Protein AF-0000000082407012 (afdb_homodimer)

Secondary structure (DSSP, 8-state):
-----TTTT-HHHHHHHHHHHHHHHHHHHHGGGT--HHHHHHHHHHHHSTT-EEHHHHHHHHT--HHHHHHHHHHHHHTTSEEEEE-SS-TT-EEEEE-HHHHHHHHHHHHHHHHHHHHHHTTS-HHHHHHHHHHHHHHHS-----/-----TTTT-HHHHHHHHHHHHHHHHHHHHGGGT--HHHHHHHHHHHHSTT-EEHHHHHHHHT--HHHHHHHHHHHHHTTSEEEEE-SS-TT-EEEEE-HHHHHHHHHHHHHHHHHHHHHHTTS-HHHHHHHHHHHHHHHS-----

Foldseek 3Di:
DPPVPVQVPDPVNVCVVVVVVLQVQLQVLCVVLPDHPLLLLQLVQQAPDQQAAFLVVSCLQVVHDSVVSVVSLVVCVVVVQWDWDADPVHRVTIGIHGDPVNVVSSVVSVVSSVVSCCVPPVVPDPVVVVVVVVVVCCVSPPDDPD/DPPVPVQVPDPVNVCVVVVVVLQVQLQVLCVVLPDHPLLLLQLVQQAPDQQAAFLVVSCLQVVHDSVVSVVSLVVCVVVVQWDWDADPVHRVTIGIHGDPVNVVSSVVSVVSSVVSCCVPPVVPDPVVVVVVVVVVCCVSPPDDPD

Organism: Rhodococcus erythropolis (NCBI:txid1833)

Nearest PDB structures (foldseek):
  5cyv-assembly1_B  TM=9.695E-01  e=5.172E-20  Rhodococcus jostii RHA1
  3fm5-assembly3_C  TM=9.758E-01  e=1.421E-18  Rhodococcus jostii RHA1
  7kfq-assembly1_A  TM=8.612E-01  e=1.384E-07  Variovorax paradoxus
  3zmd-assembly2_D  TM=8.670E-01  e=3.218E-07  Streptomyces coelicolor
  5e1z-assembly1_B  TM=7.755E-01  e=2.349E-06  Dehalococcoides mccartyi BTF08

InterPro domains:
  IPR000835 MarR-type HTH domain [PF12802] (44-92)
  IPR000835 MarR-type HTH domain [PR00598] (53-69)
  IPR000835 MarR-type HTH domain [PR00598] (70-85)
  IPR000835 MarR-type HTH domain [PR00598] (89-105)
  IPR000835 MarR-type HTH domain [PS50995] (8-141)
  IPR000835 MarR-type HTH domain [SM00347] (28-129)
  IPR023187 Transcriptional regulator MarR-type, conserved site [PS01117] (68-102)
  IPR036388 Winged helix-like DNA-binding domain superfamily [G3DSA:1.10.10.10] (1-143)
  IPR036390 Winged helix DNA-binding domain superfamily [SSF46785] (7-139)
  IPR039422 Transcription regulators MarR/SlyA-like [PTHR33164] (16-137)

pLDDT: mean 91.72, std 12.99, range [25.03, 98.56]

Solvent-accessible surface area (backbone atoms only — not comparable to full-atom values): 15914 Å² total; per-residue (Å²): 129,76,76,75,51,71,63,79,68,28,59,69,52,38,37,30,50,40,13,48,52,49,49,53,52,38,32,61,54,24,49,88,77,74,40,42,61,68,49,46,52,51,50,51,49,14,58,68,34,91,82,26,33,41,58,65,59,54,15,62,74,70,71,47,55,58,76,62,46,51,57,45,50,50,54,37,34,75,71,51,26,35,45,79,41,69,30,90,91,39,76,90,37,53,18,34,20,48,33,75,60,24,50,54,49,46,55,56,47,47,55,41,44,50,53,52,48,46,77,63,46,65,86,50,54,69,71,57,50,52,52,42,47,54,54,38,38,48,56,66,58,56,78,77,80,124,131,76,77,77,49,70,62,78,69,29,59,66,51,39,36,31,50,40,12,48,52,48,50,52,52,38,32,62,54,25,49,88,77,73,39,42,60,68,49,45,51,51,50,52,50,14,58,69,34,90,81,26,34,39,58,65,57,53,16,62,74,70,71,47,56,59,76,61,46,52,57,44,49,51,53,36,34,75,71,52,26,34,44,79,41,68,29,89,90,40,76,88,39,52,18,33,21,47,32,74,60,24,52,54,49,46,55,56,47,46,54,41,43,50,55,52,48,44,77,63,45,65,85,49,54,67,70,56,49,51,52,42,46,54,53,36,40,48,57,66,57,55,78,77,81,126

Structure (mmCIF, N/CA/C/O backbone):
data_AF-0000000082407012-model_v1
#
loop_
_entity.id
_entity.type
_entity.pdbx_description
1 polymer 'MarR family transcriptional repressor CouR'
#
loop_
_atom_site.group_PDB
_atom_site.id
_atom_site.type_symbol
_atom_site.label_atom_id
_atom_site.label_alt_id
_atom_site.label_comp_id
_atom_site.label_asym_id
_atom_site.label_entity_id
_atom_site.label_seq_id
_atom_site.pdbx_PDB_ins_code
_atom_site.Cartn_x
_atom_site.Cartn_y
_atom_site.Cartn_z
_atom_site.occupancy
_atom_site.B_iso_or_equiv
_atom_site.auth_seq_id
_atom_site.auth_comp_id
_atom_site.auth_asym_id
_atom_site.auth_atom_id
_atom_site.pdbx_PDB_model_num
ATOM 1 N N . MET A 1 1 ? 8.773 14.922 25.094 1 25.11 1 MET A N 1
ATOM 2 C CA . MET A 1 1 ? 7.484 14.57 24.516 1 25.11 1 MET A CA 1
ATOM 3 C C . MET A 1 1 ? 7.559 14.578 22.984 1 25.11 1 MET A C 1
ATOM 5 O O . MET A 1 1 ? 7.691 15.641 22.375 1 25.11 1 MET A O 1
ATOM 9 N N . GLY A 1 2 ? 8.289 13.82 22.234 1 34.91 2 GLY A N 1
ATOM 10 C CA . GLY A 1 2 ? 8.625 13.82 20.812 1 34.91 2 GLY A CA 1
ATOM 11 C C . GLY A 1 2 ? 7.438 14.125 19.922 1 34.91 2 GLY A C 1
ATOM 12 O O . GLY A 1 2 ? 6.309 13.719 20.203 1 34.91 2 GLY A O 1
ATOM 13 N N . GLN A 1 3 ? 7.324 15.289 19.438 1 35.66 3 GLN A N 1
ATOM 14 C CA . GLN A 1 3 ? 6.168 15.883 18.781 1 35.66 3 GLN A CA 1
ATOM 15 C C . GLN A 1 3 ? 5.5 14.883 17.844 1 35.66 3 GLN A C 1
ATOM 17 O O . GLN A 1 3 ? 6.105 14.43 16.875 1 35.66 3 GLN A O 1
ATOM 22 N N . SER A 1 4 ? 4.855 13.852 18.422 1 45.03 4 SER A N 1
ATOM 23 C CA . SER A 1 4 ? 4.004 12.828 17.828 1 45.03 4 SER A CA 1
ATOM 24 C C . SER A 1 4 ? 3.441 13.281 16.484 1 45.03 4 SER A C 1
ATOM 26 O O . SER A 1 4 ? 2.785 14.32 16.406 1 45.03 4 SER A O 1
ATOM 28 N N . GLN A 1 5 ? 4.48 13.289 15.453 1 59.59 5 GLN A N 1
ATOM 29 C CA . GLN A 1 5 ? 4.016 13.711 14.141 1 59.59 5 GLN A CA 1
ATOM 30 C C . GLN A 1 5 ? 2.834 12.867 13.672 1 59.59 5 GLN A C 1
ATOM 32 O O . GLN A 1 5 ? 2.93 11.641 13.602 1 59.59 5 GLN A O 1
ATOM 37 N N . ALA A 1 6 ? 1.687 13.43 13.727 1 79.31 6 ALA A N 1
ATOM 38 C CA . ALA A 1 6 ? 0.35 12.875 13.547 1 79.31 6 ALA A CA 1
ATOM 39 C C . ALA A 1 6 ? 0.323 11.883 12.383 1 79.31 6 ALA A C 1
ATOM 41 O O . ALA A 1 6 ? -0.052 10.727 12.555 1 79.31 6 ALA A O 1
ATOM 42 N N . LEU A 1 7 ? 1.22 12.266 11.383 1 88.38 7 LEU A N 1
ATOM 43 C CA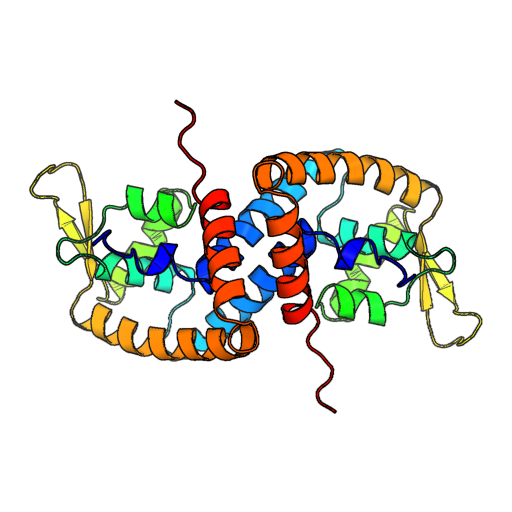 . LEU A 1 7 ? 1.04 11.414 10.211 1 88.38 7 LEU A CA 1
ATOM 44 C C . LEU A 1 7 ? 2.006 10.234 10.242 1 88.38 7 LEU A C 1
ATOM 46 O O . LEU A 1 7 ? 1.627 9.109 9.914 1 88.38 7 LEU A O 1
ATOM 50 N N . SER A 1 8 ? 3.215 10.406 10.844 1 89.06 8 SER A N 1
ATOM 51 C CA . SER A 1 8 ? 4.254 9.383 10.828 1 89.06 8 SER A CA 1
ATOM 52 C C . SER A 1 8 ? 3.928 8.25 11.797 1 89.06 8 SER A C 1
ATOM 54 O O . SER A 1 8 ? 4.559 7.195 11.758 1 89.06 8 SER A O 1
ATOM 56 N N . ASP A 1 9 ? 2.945 8.492 12.609 1 90.56 9 ASP A N 1
ATOM 57 C CA . ASP A 1 9 ? 2.533 7.457 13.555 1 90.56 9 ASP A CA 1
ATOM 58 C C . ASP A 1 9 ? 1.226 6.801 13.125 1 90.56 9 ASP A C 1
ATOM 60 O O . ASP A 1 9 ? 0.749 5.867 13.766 1 90.56 9 ASP A O 1
ATOM 64 N N . ASP A 1 10 ? 0.694 7.305 12.102 1 94.31 10 ASP A N 1
ATOM 65 C CA . ASP A 1 10 ? -0.599 6.82 11.625 1 94.31 10 ASP A CA 1
ATOM 66 C C . ASP A 1 10 ? -0.458 5.469 10.93 1 94.31 10 ASP A C 1
ATOM 68 O O . ASP A 1 10 ? 0.263 5.348 9.938 1 94.31 10 ASP A O 1
ATOM 72 N N . MET A 1 11 ? -1.171 4.48 11.438 1 94.62 11 MET A N 1
ATOM 73 C CA . MET A 1 11 ? -1.063 3.115 10.938 1 94.62 11 MET A CA 1
ATOM 74 C C . MET A 1 11 ? -1.473 3.039 9.469 1 94.62 11 MET A C 1
ATOM 76 O O . MET A 1 11 ? -0.805 2.385 8.672 1 94.62 11 MET A O 1
ATOM 80 N N . GLY A 1 12 ? -2.574 3.678 9.172 1 96.44 12 GLY A N 1
ATOM 81 C CA . GLY A 1 12 ? -3.031 3.684 7.793 1 96.44 12 GLY A CA 1
ATOM 82 C C . GLY A 1 12 ? -2.033 4.309 6.836 1 96.44 12 GLY A C 1
ATOM 83 O O . GLY A 1 12 ? -1.78 3.773 5.754 1 96.44 12 GLY A O 1
ATOM 84 N N . PHE A 1 13 ? -1.472 5.383 7.238 1 96.06 13 PHE A N 1
ATOM 85 C CA . PHE A 1 13 ? -0.449 6.055 6.441 1 96.06 13 PHE A CA 1
ATOM 86 C C . PHE A 1 13 ? 0.775 5.164 6.27 1 96.06 13 PHE A C 1
ATOM 88 O O . PHE A 1 13 ? 1.267 4.98 5.156 1 96.06 13 PHE A O 1
ATOM 95 N N . LEU A 1 14 ? 1.272 4.59 7.348 1 96.81 14 LEU A N 1
ATOM 96 C CA . LEU A 1 14 ? 2.48 3.771 7.316 1 96.81 14 LEU A CA 1
ATOM 97 C C . LEU A 1 14 ? 2.287 2.551 6.422 1 96.81 14 LEU A C 1
ATOM 99 O O . LEU A 1 14 ? 3.176 2.199 5.645 1 96.81 14 LEU A O 1
ATOM 103 N N . LEU A 1 15 ? 1.151 1.935 6.523 1 97 15 LEU A N 1
ATOM 104 C CA . LEU A 1 15 ? 0.86 0.773 5.691 1 97 15 LEU A CA 1
ATOM 105 C C . LEU A 1 15 ? 0.828 1.156 4.215 1 97 15 LEU A C 1
ATOM 107 O O . LEU A 1 15 ? 1.432 0.479 3.379 1 97 15 LEU A O 1
ATOM 111 N N . SER A 1 16 ? 0.131 2.258 3.912 1 96.44 16 SER A N 1
ATOM 112 C CA . SER A 1 16 ? 0.03 2.686 2.52 1 96.44 16 SER A CA 1
ATOM 113 C C . SER A 1 16 ? 1.385 3.127 1.977 1 96.44 16 SER A C 1
ATOM 115 O O . SER A 1 16 ? 1.734 2.814 0.837 1 96.44 16 SER A O 1
ATOM 117 N N . ARG A 1 17 ? 2.104 3.809 2.76 1 95.88 17 ARG A N 1
ATOM 118 C CA . ARG A 1 17 ? 3.424 4.297 2.377 1 95.88 17 ARG A CA 1
ATOM 119 C C . ARG A 1 17 ? 4.383 3.143 2.111 1 95.88 17 ARG A C 1
ATOM 121 O O . ARG A 1 17 ? 5.004 3.074 1.048 1 95.88 17 ARG A O 1
ATOM 128 N N . VAL A 1 18 ? 4.488 2.246 3.047 1 97.06 18 VAL A N 1
ATOM 129 C CA . VAL A 1 18 ? 5.406 1.118 2.928 1 97.06 18 VAL A CA 1
ATOM 130 C C . VAL A 1 18 ? 4.93 0.178 1.823 1 97.06 18 VAL A C 1
ATOM 132 O O . VAL A 1 18 ? 5.734 -0.312 1.027 1 97.06 18 VAL A O 1
ATOM 135 N N . GLY A 1 19 ? 3.619 -0.086 1.809 1 97.06 19 GLY A N 1
ATOM 136 C CA . GLY A 1 19 ? 3.08 -0.894 0.727 1 97.06 19 GLY A CA 1
ATOM 137 C C . GLY A 1 19 ? 3.389 -0.332 -0.648 1 97.06 19 GLY A C 1
ATOM 138 O O . GLY A 1 19 ? 3.738 -1.078 -1.565 1 97.06 19 GLY A O 1
ATOM 139 N N . GLY A 1 20 ? 3.275 0.991 -0.774 1 96.19 20 GLY A N 1
ATOM 140 C CA . GLY A 1 20 ? 3.594 1.648 -2.031 1 96.19 20 GLY A CA 1
ATOM 141 C C . GLY A 1 20 ? 5.066 1.572 -2.389 1 96.19 20 GLY A C 1
ATOM 142 O O . GLY A 1 20 ? 5.418 1.383 -3.555 1 96.19 20 GLY A O 1
ATOM 143 N N . MET A 1 21 ? 5.918 1.779 -1.424 1 95.88 21 MET A N 1
ATOM 144 C CA . MET A 1 21 ? 7.363 1.69 -1.623 1 95.88 21 MET A CA 1
ATOM 145 C C . MET A 1 21 ? 7.758 0.307 -2.129 1 95.88 21 MET A C 1
ATOM 147 O O . MET A 1 21 ? 8.5 0.187 -3.102 1 95.88 21 MET A O 1
ATOM 151 N N . VAL A 1 22 ? 7.238 -0.7 -1.513 1 97 22 VAL A N 1
ATOM 152 C CA . VAL A 1 22 ? 7.559 -2.078 -1.868 1 97 22 VAL A CA 1
ATOM 153 C C . VAL A 1 22 ? 7.012 -2.395 -3.258 1 97 22 VAL A C 1
ATOM 155 O O . VAL A 1 22 ? 7.723 -2.947 -4.102 1 97 22 VAL A O 1
ATOM 158 N N . LEU A 1 23 ? 5.77 -2.023 -3.49 1 96.94 23 LEU A N 1
ATOM 159 C CA . LEU A 1 23 ? 5.137 -2.254 -4.785 1 96.94 23 LEU A CA 1
ATOM 160 C C . LEU A 1 23 ? 5.934 -1.593 -5.902 1 96.94 23 LEU A C 1
ATOM 162 O O . LEU A 1 23 ? 6.215 -2.221 -6.926 1 96.94 23 LEU A O 1
ATOM 166 N N . GLY A 1 24 ? 6.336 -0.341 -5.688 1 97.06 24 GLY A N 1
ATOM 167 C CA . GLY A 1 24 ? 7.129 0.368 -6.68 1 97.06 24 GLY A CA 1
ATOM 168 C C . GLY A 1 24 ? 8.461 -0.294 -6.961 1 97.06 24 GLY A C 1
ATOM 169 O O . GLY A 1 24 ? 8.867 -0.434 -8.117 1 97.06 24 GLY A O 1
ATOM 170 N N . ALA A 1 25 ? 9.156 -0.694 -5.945 1 97.5 25 ALA A N 1
ATOM 171 C CA . ALA A 1 25 ? 10.461 -1.332 -6.078 1 97.5 25 ALA A CA 1
ATOM 172 C C . ALA A 1 25 ? 10.352 -2.68 -6.785 1 97.5 25 ALA A C 1
ATOM 174 O O . ALA A 1 25 ? 11.188 -3.023 -7.621 1 97.5 25 ALA A O 1
ATOM 175 N N . VAL A 1 26 ? 9.344 -3.459 -6.465 1 98.19 26 VAL A N 1
ATOM 176 C CA . VAL A 1 26 ? 9.141 -4.758 -7.094 1 98.19 26 VAL A CA 1
ATOM 177 C C . VAL A 1 26 ? 8.805 -4.57 -8.57 1 98.19 26 VAL A C 1
ATOM 179 O O . VAL A 1 26 ? 9.328 -5.293 -9.43 1 98.19 26 VAL A O 1
ATOM 182 N N . ASN A 1 27 ? 7.941 -3.645 -8.883 1 98.38 27 ASN A N 1
ATOM 183 C CA . ASN A 1 27 ? 7.633 -3.361 -10.281 1 98.38 27 ASN A CA 1
ATOM 184 C C . ASN A 1 27 ? 8.891 -3.023 -11.07 1 98.38 27 ASN A C 1
ATOM 186 O O . ASN A 1 27 ? 9.086 -3.521 -12.18 1 98.38 27 ASN A O 1
ATOM 190 N N . LYS A 1 28 ? 9.695 -2.199 -10.484 1 98.38 28 LYS A N 1
ATOM 191 C CA . LYS A 1 28 ? 10.953 -1.843 -11.148 1 98.38 28 LYS A CA 1
ATOM 192 C C . LYS A 1 28 ? 11.828 -3.07 -11.352 1 98.38 28 LYS A C 1
ATOM 194 O O . LYS A 1 28 ? 12.438 -3.236 -12.414 1 98.38 28 LYS A O 1
ATOM 199 N N . ALA A 1 29 ? 11.891 -3.93 -10.375 1 98.38 29 ALA A N 1
ATOM 200 C CA . ALA A 1 29 ? 12.734 -5.121 -10.422 1 98.38 29 ALA A CA 1
ATOM 201 C C . ALA A 1 29 ? 12.227 -6.117 -11.461 1 98.38 29 ALA A C 1
ATOM 203 O O . ALA A 1 29 ? 12.984 -6.945 -11.961 1 98.38 29 ALA A O 1
ATOM 204 N N . LEU A 1 30 ? 10.969 -6.043 -11.852 1 98.56 30 LEU A N 1
ATOM 205 C CA . LEU A 1 30 ? 10.344 -7.043 -12.711 1 98.56 30 LEU A CA 1
ATOM 206 C C . LEU A 1 30 ? 10.406 -6.617 -14.172 1 98.56 30 LEU A C 1
ATOM 208 O O . LEU A 1 30 ? 10.156 -7.426 -15.07 1 98.56 30 LEU A O 1
ATOM 212 N N . VAL A 1 31 ? 10.812 -5.414 -14.445 1 98 31 VAL A N 1
ATOM 213 C CA . VAL A 1 31 ? 10.844 -4.852 -15.789 1 98 31 VAL A CA 1
ATOM 214 C C . VAL A 1 31 ? 11.719 -5.715 -16.688 1 98 31 VAL A C 1
ATOM 216 O O . VAL A 1 31 ? 11.305 -6.086 -17.797 1 98 31 VAL A O 1
ATOM 219 N N . PRO A 1 32 ? 12.859 -6.156 -16.25 1 97.94 32 PRO A N 1
ATOM 220 C CA . PRO A 1 32 ? 13.75 -6.914 -17.141 1 97.94 32 PRO A CA 1
ATOM 221 C C . PRO A 1 32 ? 13.133 -8.242 -17.578 1 97.94 32 PRO A C 1
ATOM 223 O O . PRO A 1 32 ? 13.539 -8.797 -18.609 1 97.94 32 PRO A O 1
ATOM 226 N N . VAL A 1 33 ? 12.219 -8.781 -16.844 1 97.75 33 VAL A N 1
ATOM 227 C CA . VAL A 1 33 ? 11.656 -10.078 -17.203 1 97.75 33 VAL A CA 1
ATOM 228 C C . VAL A 1 33 ? 10.273 -9.883 -17.828 1 97.75 33 VAL A C 1
ATOM 230 O O . VAL A 1 33 ? 9.547 -10.844 -18.047 1 97.75 33 VAL A O 1
ATOM 233 N N . GLY A 1 34 ? 9.852 -8.625 -18 1 97.38 34 GLY A N 1
ATOM 234 C CA . G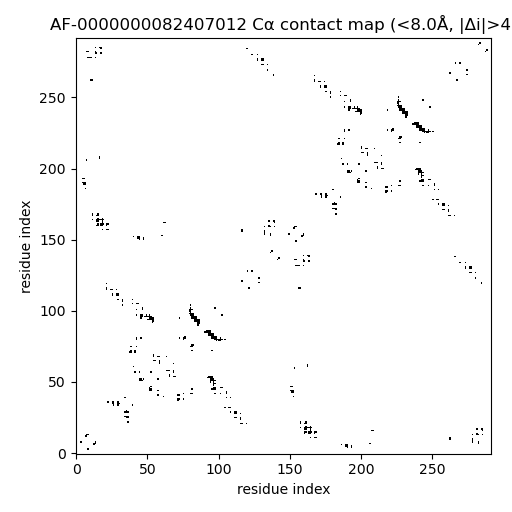LY A 1 34 ? 8.625 -8.289 -18.719 1 97.38 34 GLY A CA 1
ATOM 235 C C . GLY A 1 34 ? 7.371 -8.516 -17.891 1 97.38 34 GLY A C 1
ATOM 236 O O . GLY A 1 34 ? 6.312 -8.82 -18.453 1 97.38 34 GLY A O 1
ATOM 237 N N . LEU A 1 35 ? 7.438 -8.508 -16.625 1 98 35 LEU A N 1
ATOM 238 C CA . LEU A 1 35 ? 6.285 -8.688 -15.75 1 98 35 LEU A CA 1
ATOM 239 C C . LEU A 1 35 ? 6.051 -7.441 -14.898 1 98 35 LEU A C 1
ATOM 241 O O . LEU A 1 35 ? 6.965 -6.641 -14.703 1 98 35 LEU A O 1
ATOM 245 N N . ARG A 1 36 ? 4.852 -7.336 -14.445 1 97 36 ARG A N 1
ATOM 246 C CA . ARG A 1 36 ? 4.469 -6.441 -13.359 1 97 36 ARG A CA 1
ATOM 247 C C . ARG A 1 36 ? 3.982 -7.223 -12.148 1 97 36 ARG A C 1
ATOM 249 O O . ARG A 1 36 ? 3.711 -8.422 -12.242 1 97 36 ARG A O 1
ATOM 256 N N . VAL A 1 37 ? 3.801 -6.574 -11.094 1 97 37 VAL A N 1
ATOM 257 C CA . VAL A 1 37 ? 3.467 -7.242 -9.836 1 97 37 VAL A CA 1
ATOM 258 C C . VAL A 1 37 ? 2.176 -8.039 -10.008 1 97 37 VAL A C 1
ATOM 260 O O . VAL A 1 37 ? 2.061 -9.164 -9.508 1 97 37 VAL A O 1
ATOM 263 N N . ARG A 1 38 ? 1.191 -7.5 -10.727 1 96.25 38 ARG A N 1
ATOM 264 C CA . ARG A 1 38 ? -0.091 -8.188 -10.844 1 96.25 38 ARG A CA 1
ATOM 265 C C . ARG A 1 38 ? 0.043 -9.461 -11.68 1 96.25 38 ARG A C 1
ATOM 267 O O . ARG A 1 38 ? -0.478 -10.508 -11.297 1 96.25 38 ARG A O 1
ATOM 274 N N . SER A 1 39 ? 0.691 -9.297 -12.789 1 97.25 39 SER A N 1
ATOM 275 C CA . SER A 1 39 ? 0.896 -10.484 -13.617 1 97.25 39 SER A CA 1
ATOM 276 C C . SER A 1 39 ? 1.814 -11.492 -12.922 1 97.25 39 SER A C 1
ATOM 278 O O . SER A 1 39 ? 1.622 -12.703 -13.039 1 97.25 39 SER A O 1
ATOM 280 N N . TYR A 1 40 ? 2.816 -10.984 -12.234 1 97.5 40 TYR A N 1
ATOM 281 C CA . TYR A 1 40 ? 3.682 -11.836 -11.43 1 97.5 40 TYR A CA 1
ATOM 282 C C . TYR A 1 40 ? 2.869 -12.617 -10.398 1 97.5 40 TYR A C 1
ATOM 284 O O . TYR A 1 40 ? 3.061 -13.828 -10.234 1 97.5 40 TYR A O 1
ATOM 292 N N . SER A 1 41 ? 1.975 -11.93 -9.703 1 97.31 41 SER A N 1
ATOM 293 C CA . SER A 1 41 ? 1.148 -12.562 -8.68 1 97.31 41 SER A CA 1
ATOM 294 C C . SER A 1 41 ? 0.267 -13.656 -9.273 1 97.31 41 SER A C 1
ATOM 296 O O . SER A 1 41 ? 0.11 -14.719 -8.68 1 97.31 41 SER A O 1
ATOM 298 N N . VAL A 1 42 ? -0.295 -13.367 -10.438 1 96.62 42 VAL A N 1
ATOM 299 C CA . VAL A 1 42 ? -1.095 -14.383 -11.117 1 96.62 42 VAL A CA 1
ATOM 300 C C . VAL A 1 42 ? -0.229 -15.602 -11.43 1 96.62 42 VAL A C 1
ATOM 302 O O . VAL A 1 42 ? -0.647 -16.734 -11.211 1 96.62 42 VAL A O 1
ATOM 305 N N . LEU A 1 43 ? 0.923 -15.336 -11.953 1 97 43 LEU A N 1
ATOM 306 C CA . LEU A 1 43 ? 1.831 -16.422 -12.312 1 97 43 LEU A CA 1
ATOM 307 C C . LEU A 1 43 ? 2.223 -17.234 -11.086 1 97 43 LEU A C 1
ATOM 309 O O . LEU A 1 43 ? 2.318 -18.469 -11.164 1 97 43 LEU A O 1
ATOM 313 N N . VAL A 1 44 ? 2.498 -16.609 -9.984 1 96.81 44 VAL A N 1
ATOM 314 C CA . VAL A 1 44 ? 2.805 -17.297 -8.734 1 96.81 44 VAL A CA 1
ATOM 315 C C . VAL A 1 44 ? 1.67 -18.25 -8.375 1 96.81 44 VAL A C 1
ATOM 317 O O . VAL A 1 44 ? 1.91 -19.422 -8.07 1 96.81 44 VAL A O 1
ATOM 320 N N . LEU A 1 45 ? 0.462 -17.766 -8.445 1 95.81 45 LEU A N 1
ATOM 321 C CA . LEU A 1 45 ? -0.695 -18.578 -8.078 1 95.81 45 LEU A CA 1
ATOM 322 C C . LEU A 1 45 ? -0.879 -19.734 -9.055 1 95.81 45 LEU A C 1
ATOM 324 O O . LEU A 1 45 ? -1.238 -20.844 -8.648 1 95.81 45 LEU A O 1
ATOM 328 N N . ALA A 1 46 ? -0.607 -19.469 -10.289 1 95.75 46 ALA A N 1
ATOM 329 C CA . ALA A 1 46 ? -0.739 -20.5 -11.32 1 95.75 46 ALA A CA 1
ATOM 330 C C . ALA A 1 46 ? 0.275 -21.625 -11.117 1 95.75 46 ALA A C 1
ATOM 332 O O . ALA A 1 46 ? 0.071 -22.75 -11.578 1 95.75 46 ALA A O 1
ATOM 333 N N . CYS A 1 47 ? 1.355 -21.297 -10.5 1 94.5 47 CYS A N 1
ATOM 334 C CA . CYS A 1 47 ? 2.449 -22.25 -10.312 1 94.5 47 CYS A CA 1
ATOM 335 C C . CYS A 1 47 ? 2.301 -23 -9 1 94.5 47 CYS A C 1
ATOM 337 O O . CYS A 1 47 ? 3.027 -23.953 -8.742 1 94.5 47 CYS A O 1
ATOM 339 N N . GLU A 1 48 ? 1.445 -22.484 -8.164 1 89.56 48 GLU A N 1
ATOM 340 C CA . GLU A 1 48 ? 1.34 -23.031 -6.816 1 89.56 48 GLU A CA 1
ATOM 341 C C . GLU A 1 48 ? 0.896 -24.484 -6.852 1 89.56 48 GLU A C 1
ATOM 343 O O . GLU A 1 48 ? 1.384 -25.312 -6.074 1 89.56 48 GLU A O 1
ATOM 348 N N . ARG A 1 49 ? -0.13 -24.75 -7.727 1 83 49 ARG A N 1
ATOM 349 C CA . ARG A 1 49 ? -0.63 -26.125 -7.84 1 83 49 ARG A CA 1
ATOM 350 C C . ARG A 1 49 ? -0.467 -26.656 -9.266 1 83 49 ARG A C 1
ATOM 352 O O . ARG A 1 49 ? -0.645 -25.906 -10.227 1 83 49 ARG A O 1
ATOM 359 N N . ALA A 1 50 ? -0.135 -27.906 -9.305 1 81.56 50 ALA A N 1
ATOM 360 C CA . ALA A 1 50 ? 0.068 -28.531 -10.609 1 81.56 50 ALA A CA 1
ATOM 361 C C . ALA A 1 50 ? -1.206 -28.484 -11.445 1 81.56 50 ALA A C 1
ATOM 363 O O . ALA A 1 50 ? -1.146 -28.312 -12.664 1 81.56 50 ALA A O 1
ATOM 364 N N . GLU A 1 51 ? -2.34 -28.625 -10.789 1 85.19 51 GLU A N 1
ATOM 365 C CA . GLU A 1 51 ? -3.615 -28.688 -11.5 1 85.19 51 GLU A CA 1
ATOM 366 C C . GLU A 1 51 ? -4.062 -27.297 -11.93 1 85.19 51 GLU A C 1
ATOM 368 O O . GLU A 1 51 ? -4.938 -27.156 -12.789 1 85.19 51 GLU A O 1
ATOM 373 N N . GLY A 1 52 ? -3.434 -26.297 -11.359 1 90.81 52 GLY A N 1
ATOM 374 C CA . GLY A 1 52 ? -3.828 -24.922 -11.664 1 90.81 52 GLY A CA 1
ATOM 375 C C . GLY A 1 52 ? -4.734 -24.328 -10.609 1 90.81 52 GLY A C 1
ATOM 376 O O . GLY A 1 52 ? -4.984 -24.938 -9.57 1 90.81 52 GLY A O 1
ATOM 377 N N . VAL A 1 53 ? -5.098 -23.125 -10.836 1 92.69 53 VAL A N 1
ATOM 378 C CA . VAL A 1 53 ? -5.934 -22.359 -9.914 1 92.69 53 VAL A CA 1
ATOM 379 C C . VAL A 1 53 ? -7.121 -21.766 -10.664 1 92.69 53 VAL A C 1
ATOM 381 O O . VAL A 1 53 ? -6.996 -21.375 -11.828 1 92.69 53 VAL A O 1
ATOM 384 N N . ASN A 1 54 ? -8.227 -21.734 -10.023 1 91.31 54 ASN A N 1
ATOM 385 C CA . ASN A 1 54 ? -9.359 -21.141 -10.719 1 91.31 54 ASN A CA 1
ATOM 386 C C . ASN A 1 54 ? -9.352 -19.625 -10.594 1 91.31 54 ASN A C 1
ATOM 388 O O . ASN A 1 54 ? -8.758 -19.062 -9.664 1 91.31 54 ASN A O 1
ATOM 392 N N . GLN A 1 55 ? -9.984 -19 -11.523 1 90.94 55 GLN A N 1
ATOM 393 C CA . GLN A 1 55 ? -9.969 -17.547 -11.633 1 90.94 55 GLN A CA 1
ATOM 394 C C . GLN A 1 55 ? -10.562 -16.891 -10.391 1 90.94 55 GLN A C 1
ATOM 396 O O . GLN A 1 55 ? -10.102 -15.836 -9.953 1 90.94 55 GLN A O 1
ATOM 401 N N . ARG A 1 56 ? -11.531 -17.547 -9.805 1 90.31 56 ARG A N 1
ATOM 402 C CA . ARG A 1 56 ? -12.188 -17.016 -8.617 1 90.31 56 ARG A CA 1
ATOM 403 C C . ARG A 1 56 ? -11.211 -16.938 -7.449 1 90.31 56 ARG A C 1
ATOM 405 O O . ARG A 1 56 ? -11.18 -15.93 -6.73 1 90.31 56 ARG A O 1
ATOM 412 N N . ARG A 1 57 ? -10.492 -17.922 -7.293 1 90.81 57 ARG A N 1
ATOM 413 C CA . ARG A 1 57 ? -9.508 -17.953 -6.223 1 90.81 57 ARG A CA 1
ATOM 414 C C . ARG A 1 57 ? -8.414 -16.906 -6.449 1 90.81 57 ARG A C 1
ATOM 416 O O . ARG A 1 57 ? -7.965 -16.25 -5.504 1 90.81 57 ARG A O 1
ATOM 423 N N . VAL A 1 58 ? -7.996 -16.75 -7.668 1 93.81 58 VAL A N 1
ATOM 424 C CA . VAL A 1 58 ? -7 -15.742 -8.008 1 93.81 58 VAL A CA 1
ATOM 425 C C . VAL A 1 58 ? -7.527 -14.352 -7.656 1 93.81 58 VAL A C 1
ATOM 427 O O . VAL A 1 58 ? -6.852 -13.586 -6.969 1 93.81 58 VAL A O 1
ATOM 430 N N . ALA A 1 59 ? -8.742 -14.109 -8.078 1 94.31 59 ALA A N 1
ATOM 431 C CA . ALA A 1 59 ? -9.375 -12.82 -7.816 1 94.31 59 ALA A CA 1
ATOM 432 C C . ALA A 1 59 ? -9.516 -12.57 -6.32 1 94.31 59 ALA A C 1
ATOM 434 O O . ALA A 1 59 ? -9.195 -11.477 -5.836 1 94.31 59 ALA A O 1
ATOM 435 N N . ALA A 1 60 ? -9.93 -13.57 -5.562 1 92.12 60 ALA A N 1
ATOM 436 C CA . ALA A 1 60 ? -10.133 -13.469 -4.121 1 92.12 60 ALA A CA 1
ATOM 437 C C . ALA A 1 60 ? -8.812 -13.188 -3.402 1 92.12 60 ALA A C 1
ATOM 439 O O . ALA A 1 60 ? -8.75 -12.336 -2.518 1 92.12 60 ALA A O 1
ATOM 440 N N . THR A 1 61 ? -7.797 -13.883 -3.807 1 93 61 THR A N 1
ATOM 441 C CA . THR A 1 61 ? -6.496 -13.719 -3.17 1 93 61 THR A CA 1
ATOM 442 C C . THR A 1 61 ? -5.938 -12.32 -3.438 1 93 61 THR A C 1
ATOM 444 O O . THR A 1 61 ? -5.422 -11.664 -2.527 1 93 61 THR A O 1
ATOM 447 N N . MET A 1 62 ? -6.102 -11.789 -4.625 1 95.19 62 MET A N 1
ATOM 448 C CA . MET A 1 62 ? -5.492 -10.523 -5.027 1 95.19 62 MET A CA 1
ATOM 449 C C . MET A 1 62 ? -6.414 -9.352 -4.703 1 95.19 62 MET A C 1
ATOM 451 O O . MET A 1 62 ? -5.992 -8.195 -4.742 1 95.19 62 MET A O 1
ATOM 455 N N . GLY A 1 63 ? -7.656 -9.695 -4.363 1 93.81 63 GLY A N 1
ATOM 456 C CA . GLY A 1 63 ? -8.609 -8.641 -4.078 1 93.81 63 GLY A CA 1
ATOM 457 C C . GLY A 1 63 ? -9 -7.836 -5.305 1 93.81 63 GLY A C 1
ATOM 458 O O . GLY A 1 63 ? -9.156 -6.613 -5.23 1 93.81 63 GLY A O 1
ATOM 459 N N . LEU A 1 64 ? -9.062 -8.477 -6.395 1 94.31 64 LEU A N 1
ATOM 460 C CA . LEU A 1 64 ? -9.438 -7.852 -7.66 1 94.31 64 LEU A CA 1
ATOM 461 C C . LEU A 1 64 ? -10.766 -8.406 -8.164 1 94.31 64 LEU A C 1
ATOM 463 O O . LEU A 1 64 ? -11.188 -9.492 -7.758 1 94.31 64 LEU A O 1
ATOM 467 N N . ASP A 1 65 ? -11.398 -7.641 -9.023 1 92.94 65 ASP A N 1
ATOM 468 C CA . ASP A 1 65 ? -12.578 -8.148 -9.719 1 92.94 65 ASP A CA 1
ATOM 469 C C . ASP A 1 65 ? -12.195 -9.242 -10.711 1 92.94 65 ASP A C 1
ATOM 471 O O . ASP A 1 65 ? -11.195 -9.125 -11.422 1 92.94 65 ASP A O 1
ATOM 475 N N . PRO A 1 66 ? -12.984 -10.289 -10.727 1 91.5 66 PRO A N 1
ATOM 476 C CA . PRO A 1 66 ? -12.695 -11.352 -11.688 1 91.5 66 PRO A CA 1
ATOM 477 C C . PRO A 1 66 ? -12.477 -10.82 -13.102 1 91.5 66 PRO A C 1
ATOM 479 O O . PRO A 1 66 ? -11.664 -11.367 -13.852 1 91.5 66 PRO A O 1
ATOM 482 N N . SER A 1 67 ? -13.18 -9.758 -13.469 1 92.94 67 SER A N 1
ATOM 483 C CA . SER A 1 67 ? -13.023 -9.18 -14.797 1 92.94 67 SER A CA 1
ATOM 484 C C . SER A 1 67 ? -11.617 -8.641 -15.008 1 92.94 67 SER A C 1
ATOM 486 O O . SER A 1 67 ? -11.117 -8.609 -16.141 1 92.94 67 SER A O 1
ATOM 488 N N . GLN A 1 68 ? -10.914 -8.227 -13.969 1 93.44 68 GLN A N 1
ATOM 489 C CA . GLN A 1 68 ? -9.555 -7.699 -14.047 1 93.44 68 GLN A CA 1
ATOM 490 C C . GLN A 1 68 ? -8.539 -8.828 -14.195 1 93.44 68 GLN A C 1
ATOM 492 O O . GLN A 1 68 ? -7.441 -8.625 -14.719 1 93.44 68 GLN A O 1
ATOM 497 N N . ILE A 1 69 ? -8.984 -9.953 -13.727 1 95.12 69 ILE A N 1
ATOM 498 C CA . ILE A 1 69 ? -8.102 -11.109 -13.789 1 95.12 69 ILE A CA 1
ATOM 499 C C . ILE A 1 69 ? -8.023 -11.617 -15.227 1 95.12 69 ILE A C 1
ATOM 501 O O . ILE A 1 69 ? -6.965 -12.062 -15.68 1 95.12 69 ILE A O 1
ATOM 505 N N . VAL A 1 70 ? -9.109 -11.531 -15.969 1 95.38 70 VAL A N 1
ATOM 506 C CA . VAL A 1 70 ? -9.18 -12.023 -17.344 1 95.38 70 VAL A CA 1
ATOM 507 C C . VAL A 1 70 ? -8.078 -11.375 -18.172 1 95.38 70 VAL A C 1
ATOM 509 O O . VAL A 1 70 ? -7.324 -12.07 -18.875 1 95.38 70 VAL A O 1
ATOM 512 N N . GLY A 1 71 ? -7.953 -10.062 -18.047 1 96 71 GLY A N 1
ATOM 513 C CA . GLY A 1 71 ? -6.934 -9.359 -18.812 1 96 71 GLY A CA 1
ATOM 514 C C . GLY A 1 71 ? -5.523 -9.789 -18.453 1 96 71 GLY A C 1
ATOM 515 O O . GLY A 1 71 ? -4.672 -9.93 -19.344 1 96 71 GLY A O 1
ATOM 516 N N . LEU A 1 72 ? -5.281 -10 -17.266 1 97.19 72 LEU A N 1
ATOM 517 C CA . LEU A 1 72 ? -3.967 -10.43 -16.797 1 97.19 72 LEU A CA 1
ATOM 518 C C . LEU A 1 72 ? -3.635 -11.82 -17.312 1 97.19 72 LEU A C 1
ATOM 520 O O . LEU A 1 72 ? -2.516 -12.07 -17.766 1 97.19 72 LEU A O 1
ATOM 524 N N . VAL A 1 73 ? -4.633 -12.68 -17.25 1 97.25 73 VAL A N 1
ATOM 525 C CA . VAL A 1 73 ? -4.434 -14.047 -17.703 1 97.25 73 VAL A CA 1
ATOM 526 C C . VAL A 1 73 ? -4.27 -14.078 -19.219 1 97.25 73 VAL A C 1
ATOM 528 O O . VAL A 1 73 ? -3.426 -14.805 -19.75 1 97.25 73 VAL A O 1
ATOM 531 N N . ASP A 1 74 ? -5.062 -13.273 -19.938 1 97.38 74 ASP A N 1
ATOM 532 C CA . ASP A 1 74 ? -4.934 -13.172 -21.391 1 97.38 74 ASP A CA 1
ATOM 533 C C . ASP A 1 74 ? -3.512 -12.773 -21.781 1 97.38 74 ASP A C 1
ATOM 535 O O . ASP A 1 74 ? -2.918 -13.391 -22.672 1 97.38 74 ASP A O 1
ATOM 539 N N . GLU A 1 75 ? -2.963 -11.867 -21.109 1 97 75 GLU A N 1
ATOM 540 C CA . GLU A 1 75 ? -1.612 -11.383 -21.391 1 97 75 GLU A CA 1
ATOM 541 C C . GLU A 1 75 ? -0.577 -12.484 -21.156 1 97 75 GLU A C 1
ATOM 543 O O . GLU A 1 75 ? 0.314 -12.695 -21.984 1 97 75 GLU A O 1
ATOM 548 N N . LEU A 1 76 ? -0.715 -13.156 -20.062 1 98.12 76 LEU A N 1
ATOM 549 C CA . LEU A 1 76 ? 0.221 -14.227 -19.719 1 98.12 76 LEU A CA 1
ATOM 550 C C . LEU A 1 76 ? 0.086 -15.398 -20.688 1 98.12 76 LEU A C 1
ATOM 552 O O . LEU A 1 76 ? 1.081 -16.031 -21.047 1 98.12 76 LEU A O 1
ATOM 556 N N . GLU A 1 77 ? -1.126 -15.672 -21.062 1 97.94 77 GLU A N 1
ATOM 557 C CA . GLU A 1 77 ? -1.384 -16.75 -22 1 97.94 77 GLU A CA 1
ATOM 558 C C . GLU A 1 77 ? -0.803 -16.422 -23.375 1 97.94 77 GLU A C 1
ATOM 560 O O . GLU A 1 77 ? -0.213 -17.297 -24.031 1 97.94 77 GLU A O 1
ATOM 565 N N . GLU A 1 78 ? -1.001 -15.211 -23.812 1 97.88 78 GLU A N 1
ATOM 566 C CA . GLU A 1 78 ? -0.449 -14.758 -25.094 1 97.88 78 GLU A CA 1
ATOM 567 C C . GLU A 1 78 ? 1.069 -14.906 -25.125 1 97.88 78 GLU A C 1
ATOM 569 O O . GLU A 1 78 ? 1.65 -15.188 -26.172 1 97.88 78 GLU A O 1
ATOM 574 N N . ARG A 1 79 ? 1.691 -14.812 -24 1 98 79 ARG A N 1
ATOM 575 C CA . ARG A 1 79 ? 3.143 -14.93 -23.875 1 98 79 ARG A CA 1
ATOM 576 C C . ARG A 1 79 ? 3.559 -16.391 -23.672 1 98 79 ARG A C 1
ATOM 578 O O . ARG A 1 79 ? 4.75 -16.688 -23.547 1 98 79 ARG A O 1
ATOM 585 N N . GLY A 1 80 ? 2.535 -17.25 -23.578 1 98.38 80 GLY A N 1
ATOM 586 C CA . GLY A 1 80 ? 2.803 -18.672 -23.438 1 98.38 80 GLY A CA 1
ATOM 587 C C . GLY A 1 80 ? 3.223 -19.047 -22.031 1 98.38 80 GLY A C 1
ATOM 588 O O . GLY A 1 80 ? 3.887 -20.062 -21.828 1 98.38 80 GLY A O 1
ATOM 589 N N . LEU A 1 81 ? 2.863 -18.25 -21 1 98.38 81 LEU A N 1
ATOM 590 C CA . LEU A 1 81 ? 3.338 -18.469 -19.625 1 98.38 81 LEU A CA 1
ATOM 591 C C . LEU A 1 81 ? 2.312 -19.234 -18.812 1 98.38 81 LEU A C 1
ATOM 593 O O . LEU A 1 81 ? 2.66 -19.875 -17.812 1 98.38 81 LEU A O 1
ATOM 597 N N . VAL A 1 82 ? 1.035 -19.141 -19.219 1 98.12 82 VAL A N 1
ATOM 598 C CA . VAL A 1 82 ? -0.024 -19.906 -18.562 1 98.12 82 VAL A CA 1
ATOM 599 C C . VAL A 1 82 ? -0.947 -20.516 -19.625 1 98.12 82 VAL A C 1
ATOM 601 O O . VAL A 1 82 ? -0.903 -20.125 -20.797 1 98.12 82 VAL A O 1
ATOM 604 N N . VAL A 1 83 ? -1.726 -21.469 -19.188 1 97.06 83 VAL A N 1
ATOM 605 C CA . VAL A 1 83 ? -2.742 -22.094 -20.031 1 97.06 83 VAL A CA 1
ATOM 606 C C . VAL A 1 83 ? -4.023 -22.297 -19.219 1 97.06 83 VAL A C 1
ATOM 608 O O . VAL A 1 83 ? -3.975 -22.609 -18.031 1 97.06 83 VAL A O 1
ATOM 611 N N . ARG A 1 84 ? -5.125 -22.062 -19.891 1 95.31 84 ARG A N 1
ATOM 612 C CA . ARG A 1 84 ? -6.414 -22.359 -19.281 1 95.31 84 ARG A CA 1
ATOM 613 C C . ARG A 1 84 ? -6.875 -23.781 -19.641 1 95.31 84 ARG A C 1
ATOM 615 O O . ARG A 1 84 ? -6.793 -24.188 -20.812 1 95.31 84 ARG A O 1
ATOM 622 N N . THR A 1 85 ? -7.234 -24.453 -18.641 1 92.69 85 THR A N 1
ATOM 623 C CA . THR A 1 85 ? -7.762 -25.797 -18.844 1 92.69 85 THR A CA 1
ATOM 624 C C . THR A 1 85 ? -9.078 -25.984 -18.109 1 92.69 85 THR A C 1
ATOM 626 O O . THR A 1 85 ? -9.398 -25.219 -17.188 1 92.69 85 THR A O 1
ATOM 629 N N . LEU A 1 86 ? -9.836 -26.969 -18.578 1 90.25 86 LEU A N 1
ATOM 630 C CA . LEU A 1 86 ? -11.086 -27.281 -17.891 1 90.25 86 LEU A CA 1
ATOM 631 C C . LEU A 1 86 ? -10.82 -28.078 -16.625 1 90.25 86 LEU A C 1
ATOM 633 O O . LEU A 1 86 ? -9.953 -28.953 -16.609 1 90.25 86 LEU A O 1
ATOM 637 N N . ASP A 1 87 ? -11.539 -27.656 -15.578 1 85 87 ASP A N 1
ATOM 638 C CA . ASP A 1 87 ? -11.477 -28.438 -14.344 1 85 87 ASP A CA 1
ATOM 639 C C . ASP A 1 87 ? -12.094 -29.828 -14.531 1 85 87 ASP A C 1
ATOM 641 O O . ASP A 1 87 ? -13.266 -29.938 -14.898 1 85 87 ASP A O 1
ATOM 645 N N . PRO A 1 88 ? -11.32 -30.812 -14.289 1 83.75 88 PRO A N 1
ATOM 646 C CA . PRO A 1 88 ? -11.859 -32.156 -14.469 1 83.75 88 PRO A CA 1
ATOM 647 C C . PRO A 1 88 ? -13.016 -32.469 -13.516 1 83.75 88 PRO A C 1
ATOM 649 O O . PRO A 1 88 ? -13.898 -33.25 -13.844 1 83.75 88 PRO A O 1
ATOM 652 N N . SER A 1 89 ? -13 -31.812 -12.383 1 86.62 89 SER A N 1
ATOM 653 C CA . SER A 1 89 ? -14.023 -32.062 -11.367 1 86.62 89 SER A CA 1
ATOM 654 C C . SER A 1 89 ? -15.266 -31.203 -11.625 1 86.62 89 SER A C 1
ATOM 656 O O . SER A 1 89 ? -16.344 -31.484 -11.094 1 86.62 89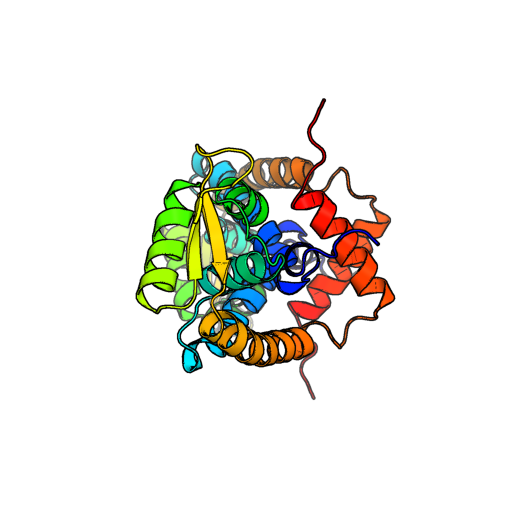 SER A O 1
ATOM 658 N N . ASP A 1 90 ? -15.125 -30.156 -12.258 1 83.19 90 ASP A N 1
ATOM 659 C CA . ASP A 1 90 ? -16.203 -29.219 -12.594 1 83.19 90 ASP A CA 1
ATOM 660 C C . ASP A 1 90 ? -15.969 -28.578 -13.953 1 83.19 90 ASP A C 1
ATOM 662 O O . ASP A 1 90 ? -15.305 -27.547 -14.055 1 83.19 90 ASP A O 1
ATOM 666 N N . ARG A 1 91 ? -16.594 -29.094 -14.984 1 81.88 91 ARG A N 1
ATOM 667 C CA . ARG A 1 91 ? -16.312 -28.672 -16.359 1 81.88 91 ARG A CA 1
ATOM 668 C C . ARG A 1 91 ? -16.719 -27.219 -16.578 1 81.88 91 ARG A C 1
ATOM 670 O O . ARG A 1 91 ? -16.391 -26.625 -17.609 1 81.88 91 ARG A O 1
ATOM 677 N N . ARG A 1 92 ? -17.422 -26.625 -15.648 1 80.5 92 ARG A N 1
ATOM 678 C CA . ARG A 1 92 ? -17.812 -25.219 -15.773 1 80.5 92 ARG A CA 1
ATOM 679 C C . ARG A 1 92 ? -16.719 -24.297 -15.227 1 80.5 92 ARG A C 1
ATOM 681 O O . ARG A 1 92 ? -16.719 -23.094 -15.508 1 80.5 92 ARG A O 1
ATOM 688 N N . ASN A 1 93 ? -15.758 -25.016 -14.617 1 85.75 93 ASN A N 1
ATOM 689 C CA . ASN A 1 93 ? -14.688 -24.25 -13.992 1 85.75 93 ASN A CA 1
ATOM 690 C C . ASN A 1 93 ? -13.406 -24.312 -14.812 1 85.75 93 ASN A C 1
ATOM 692 O O . ASN A 1 93 ? -12.992 -25.375 -15.258 1 85.75 93 ASN A O 1
ATOM 696 N N . LYS A 1 94 ? -12.898 -23.172 -15.078 1 91.5 94 LYS A N 1
ATOM 697 C CA . LYS A 1 94 ? -11.617 -23.125 -15.781 1 91.5 94 LYS A CA 1
ATOM 698 C C . LYS A 1 94 ? -10.461 -22.953 -14.797 1 91.5 94 LYS A C 1
ATOM 700 O O . LYS A 1 94 ? -10.578 -22.188 -13.828 1 91.5 94 LYS A O 1
ATOM 705 N N . LEU A 1 95 ? -9.43 -23.703 -15.117 1 95.25 95 LEU A N 1
ATOM 706 C CA . LEU A 1 95 ? -8.227 -23.625 -14.297 1 95.25 95 LEU A CA 1
ATOM 707 C C . LEU A 1 95 ? -7.09 -22.953 -15.055 1 95.25 95 LEU A C 1
ATOM 709 O O . LEU A 1 95 ? -6.926 -23.172 -16.25 1 95.25 95 LEU A O 1
ATOM 713 N N . ILE A 1 96 ? -6.371 -22.109 -14.359 1 96.56 96 ILE A N 1
ATOM 714 C CA . ILE A 1 96 ? -5.188 -21.453 -14.898 1 96.56 96 ILE A CA 1
ATOM 715 C C . ILE A 1 96 ? -3.93 -22.156 -14.398 1 96.56 96 ILE A C 1
ATOM 717 O O . ILE A 1 96 ? -3.646 -22.172 -13.195 1 96.56 96 ILE A O 1
ATOM 721 N N . GLY A 1 97 ? -3.221 -22.75 -15.328 1 96.38 97 GLY A N 1
ATOM 722 C CA . GLY A 1 97 ? -1.983 -23.438 -14.992 1 96.38 97 GLY A CA 1
ATOM 723 C C . GLY A 1 97 ? -0.766 -22.828 -15.664 1 96.38 97 GLY A C 1
ATOM 724 O O . GLY A 1 97 ? -0.854 -22.344 -16.797 1 96.38 97 GLY A O 1
ATOM 725 N N . ALA A 1 98 ? 0.37 -22.969 -14.969 1 96.94 98 ALA A N 1
ATOM 726 C CA . ALA A 1 98 ? 1.608 -22.438 -15.547 1 96.94 98 ALA A CA 1
ATOM 727 C C . ALA A 1 98 ? 2.211 -23.438 -16.531 1 96.94 98 ALA A C 1
ATOM 729 O O . ALA A 1 98 ? 2.178 -24.656 -16.312 1 96.94 98 ALA A O 1
ATOM 730 N N . THR A 1 99 ? 2.768 -22.906 -17.625 1 97.62 99 THR A N 1
ATOM 731 C CA . THR A 1 99 ? 3.582 -23.719 -18.531 1 97.62 99 THR A CA 1
ATOM 732 C C . THR A 1 99 ? 5 -23.875 -17.984 1 97.62 99 THR A C 1
ATOM 734 O O . THR A 1 99 ? 5.348 -23.266 -16.969 1 97.62 99 THR A O 1
ATOM 737 N N . ASP A 1 100 ? 5.793 -24.75 -18.719 1 97.31 100 ASP A N 1
ATOM 738 C CA . ASP A 1 100 ? 7.199 -24.859 -18.344 1 97.31 100 ASP A CA 1
ATOM 739 C C . ASP A 1 100 ? 7.914 -23.516 -18.453 1 97.31 100 ASP A C 1
ATOM 741 O O . ASP A 1 100 ? 8.75 -23.172 -17.625 1 97.31 100 ASP A O 1
ATOM 745 N N . GLU A 1 101 ? 7.57 -22.797 -19.453 1 97.94 101 GLU A N 1
ATOM 746 C CA . GLU A 1 101 ? 8.141 -21.469 -19.641 1 97.94 101 GLU A CA 1
ATOM 747 C C . GLU A 1 101 ? 7.699 -20.531 -18.531 1 97.94 101 GLU A C 1
ATOM 749 O O . GLU A 1 101 ? 8.492 -19.703 -18.047 1 97.94 101 GLU A O 1
ATOM 754 N N . GLY A 1 102 ? 6.449 -20.656 -18.156 1 97.88 102 GLY A N 1
ATOM 755 C CA . GLY A 1 102 ? 5.941 -19.859 -17.047 1 97.88 102 GLY A CA 1
ATOM 756 C C . GLY A 1 102 ? 6.66 -20.125 -15.742 1 97.88 102 GLY A C 1
ATOM 757 O O . GLY A 1 102 ? 6.992 -19.188 -15.008 1 97.88 102 GLY A O 1
ATOM 758 N N . ARG A 1 103 ? 6.941 -21.344 -15.492 1 97.44 103 ARG A N 1
ATOM 759 C CA . ARG A 1 103 ? 7.641 -21.734 -14.266 1 97.44 103 ARG A CA 1
ATOM 760 C C . ARG A 1 103 ? 9.078 -21.219 -14.281 1 97.44 103 ARG A C 1
ATOM 762 O O . ARG A 1 103 ? 9.594 -20.766 -13.25 1 97.44 103 ARG A O 1
ATOM 769 N N . ARG A 1 104 ? 9.688 -21.344 -15.422 1 97.81 104 ARG A N 1
ATOM 770 C CA . ARG A 1 104 ? 11.055 -20.844 -15.562 1 97.81 104 ARG A CA 1
ATOM 771 C C . ARG A 1 104 ? 11.109 -19.344 -15.328 1 97.81 104 ARG A C 1
ATOM 773 O O . ARG A 1 104 ? 11.969 -18.859 -14.578 1 97.81 104 ARG A O 1
ATOM 780 N N . LEU A 1 105 ? 10.172 -18.641 -15.914 1 98.19 105 LEU A N 1
ATOM 781 C CA . LEU A 1 105 ? 10.141 -17.203 -15.75 1 98.19 105 LEU A CA 1
ATOM 782 C C . LEU A 1 105 ? 9.867 -16.812 -14.297 1 98.19 105 LEU A C 1
ATOM 784 O O . LEU A 1 105 ? 10.445 -15.859 -13.781 1 98.19 105 LEU A O 1
ATOM 788 N N . LEU A 1 106 ? 8.992 -17.547 -13.695 1 97.38 106 LEU A N 1
ATOM 789 C CA . LEU A 1 106 ? 8.703 -17.281 -12.297 1 97.38 106 LEU A CA 1
ATOM 790 C C . LEU A 1 106 ? 9.961 -17.422 -11.445 1 97.38 106 LEU A C 1
ATOM 792 O O . LEU A 1 106 ? 10.188 -16.625 -10.531 1 97.38 106 LEU A O 1
ATOM 796 N N . GLY A 1 107 ? 10.695 -18.484 -11.711 1 97.44 107 GLY A N 1
ATOM 797 C CA . GLY A 1 107 ? 11.938 -18.656 -10.977 1 97.44 107 GLY A CA 1
ATOM 798 C C . GLY A 1 107 ? 12.852 -17.453 -11.062 1 97.44 107 GLY A C 1
ATOM 799 O O . GLY A 1 107 ? 13.383 -17 -10.047 1 97.44 107 GLY A O 1
ATOM 800 N N . GLU A 1 108 ? 12.992 -16.891 -12.195 1 97.88 108 GLU A N 1
ATOM 801 C CA . GLU A 1 108 ? 13.812 -15.703 -12.406 1 97.88 108 GLU A CA 1
ATOM 802 C C . GLU A 1 108 ? 13.203 -14.484 -11.703 1 97.88 108 GLU A C 1
ATOM 804 O O . GLU A 1 108 ? 13.922 -13.719 -11.055 1 97.88 108 GLU A O 1
ATOM 809 N N . ALA A 1 109 ? 11.969 -14.336 -11.883 1 98.06 109 ALA A N 1
ATOM 810 C CA . ALA A 1 109 ? 11.258 -13.203 -11.289 1 98.06 109 ALA A CA 1
ATOM 811 C C . ALA A 1 109 ? 11.336 -13.242 -9.766 1 98.06 109 ALA A C 1
ATOM 813 O O . ALA A 1 109 ? 11.516 -12.211 -9.125 1 98.06 109 ALA A O 1
ATOM 814 N N . LYS A 1 110 ? 11.219 -14.414 -9.242 1 97.06 110 LYS A N 1
ATOM 815 C CA . LYS A 1 110 ? 11.234 -14.578 -7.789 1 97.06 110 LYS A CA 1
ATOM 816 C C . LYS A 1 110 ? 12.578 -14.141 -7.203 1 97.06 110 LYS A C 1
ATOM 818 O O . LYS A 1 110 ? 12.617 -13.555 -6.117 1 97.06 110 LYS A O 1
ATOM 823 N N . ILE A 1 111 ? 13.594 -14.43 -7.855 1 97.62 111 ILE A N 1
ATOM 824 C CA . ILE A 1 111 ? 14.922 -14.008 -7.414 1 97.62 111 ILE A CA 1
ATOM 825 C C . ILE A 1 111 ? 14.969 -12.484 -7.309 1 97.62 111 ILE A C 1
ATOM 827 O O . ILE A 1 111 ? 15.477 -11.945 -6.32 1 97.62 111 ILE A O 1
ATOM 831 N N . ARG A 1 112 ? 14.438 -11.812 -8.281 1 98.06 112 ARG A N 1
ATOM 832 C CA . ARG A 1 112 ? 14.414 -10.359 -8.312 1 98.06 112 ARG A CA 1
ATOM 833 C C . ARG A 1 112 ? 13.539 -9.797 -7.195 1 98.06 112 ARG A C 1
ATOM 835 O O . ARG A 1 112 ? 13.938 -8.859 -6.496 1 98.06 112 ARG A O 1
ATOM 842 N N . VAL A 1 113 ? 12.391 -10.414 -7.004 1 97.75 113 VAL A N 1
ATOM 843 C CA . VAL A 1 113 ? 11.453 -9.945 -5.988 1 97.75 113 VAL A CA 1
ATOM 844 C C . VAL A 1 113 ? 12.031 -10.18 -4.598 1 97.75 113 VAL A C 1
ATOM 846 O O . VAL A 1 113 ? 11.953 -9.305 -3.729 1 97.75 113 VAL A O 1
ATOM 849 N N . ASP A 1 114 ? 12.641 -11.297 -4.371 1 96.81 114 ASP A N 1
ATOM 850 C CA . ASP A 1 114 ? 13.242 -11.617 -3.084 1 96.81 114 ASP A CA 1
ATOM 851 C C . ASP A 1 114 ? 14.375 -10.648 -2.748 1 96.81 114 ASP A C 1
ATOM 853 O O . ASP A 1 114 ? 14.562 -10.281 -1.585 1 96.81 114 ASP A O 1
ATOM 857 N N . ALA A 1 115 ? 15.117 -10.273 -3.723 1 97.75 115 ALA A N 1
ATOM 858 C CA . ALA A 1 115 ? 16.188 -9.305 -3.514 1 97.75 115 ALA A CA 1
ATOM 859 C C . ALA A 1 115 ? 15.641 -7.961 -3.049 1 97.75 115 ALA A C 1
ATOM 861 O O . ALA A 1 115 ? 16.203 -7.324 -2.156 1 97.75 115 ALA A O 1
ATOM 862 N N . VAL A 1 116 ? 14.578 -7.559 -3.654 1 97.5 116 VAL A N 1
ATOM 863 C CA . VAL A 1 116 ? 13.922 -6.32 -3.244 1 97.5 116 VAL A CA 1
ATOM 864 C C . VAL A 1 116 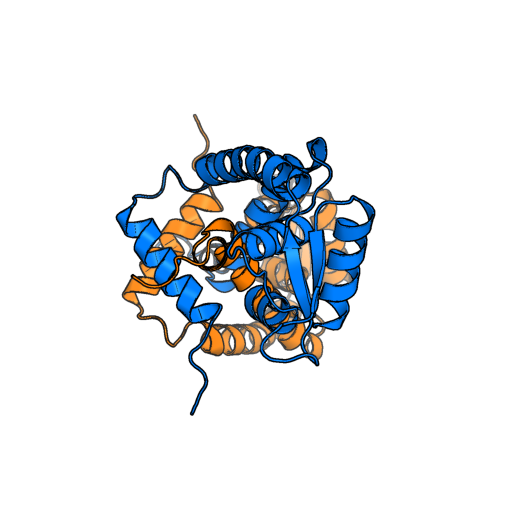? 13.422 -6.449 -1.807 1 97.5 116 VAL A C 1
ATOM 866 O O . VAL A 1 116 ? 13.656 -5.566 -0.979 1 97.5 116 VAL A O 1
ATOM 869 N N . HIS A 1 117 ? 12.75 -7.543 -1.512 1 97 117 HIS A N 1
ATOM 870 C CA . HIS A 1 117 ? 12.211 -7.762 -0.173 1 97 117 HIS A CA 1
ATOM 871 C C . HIS A 1 117 ? 13.32 -7.73 0.875 1 97 117 HIS A C 1
ATOM 873 O O . HIS A 1 117 ? 13.141 -7.164 1.956 1 97 117 HIS A O 1
ATOM 879 N N . ALA A 1 118 ? 14.414 -8.266 0.571 1 96.5 118 ALA A N 1
ATOM 880 C CA . ALA A 1 118 ? 15.539 -8.297 1.499 1 96.5 118 ALA A CA 1
ATOM 881 C C . ALA A 1 118 ? 15.984 -6.887 1.873 1 96.5 118 ALA A C 1
ATOM 883 O O . ALA A 1 118 ? 16.328 -6.621 3.029 1 96.5 118 ALA A O 1
ATOM 884 N N . THR A 1 119 ? 15.969 -5.984 0.927 1 95.38 119 THR A N 1
ATOM 885 C CA . THR A 1 119 ? 16.406 -4.609 1.168 1 95.38 119 THR A CA 1
ATOM 886 C C . THR A 1 119 ? 15.469 -3.914 2.154 1 95.38 119 THR A C 1
ATOM 888 O O . THR A 1 119 ? 15.883 -3.01 2.879 1 95.38 119 THR A O 1
ATOM 891 N N . TYR A 1 120 ? 14.242 -4.363 2.232 1 95.81 120 TYR A N 1
ATOM 892 C CA . TYR A 1 120 ? 13.273 -3.691 3.09 1 95.81 120 TYR A CA 1
ATOM 893 C C . TYR A 1 120 ? 13.102 -4.438 4.41 1 95.81 120 TYR A C 1
ATOM 895 O O . TYR A 1 120 ? 12.883 -3.82 5.453 1 95.81 120 TYR A O 1
ATOM 903 N N . PHE A 1 121 ? 13.25 -5.773 4.398 1 96.5 121 PHE A N 1
ATOM 904 C CA . PHE A 1 121 ? 12.719 -6.535 5.523 1 96.5 121 PHE A CA 1
ATOM 905 C C . PHE A 1 121 ? 13.844 -7.188 6.316 1 96.5 121 PHE A C 1
ATOM 907 O O . PHE A 1 121 ? 13.648 -7.621 7.453 1 96.5 121 PHE A O 1
ATOM 914 N N . ASP A 1 122 ? 15.016 -7.316 5.785 1 94.06 122 ASP A N 1
ATOM 915 C CA . ASP A 1 122 ? 16.094 -8.062 6.441 1 94.06 122 ASP A CA 1
ATOM 916 C C . ASP A 1 122 ? 16.5 -7.395 7.754 1 94.06 122 ASP A C 1
ATOM 918 O O . ASP A 1 122 ? 16.969 -8.062 8.672 1 94.06 122 ASP A O 1
ATOM 922 N N . ARG A 1 123 ? 16.312 -6.113 7.898 1 92.94 123 ARG A N 1
ATOM 923 C CA . ARG A 1 123 ? 16.703 -5.395 9.109 1 92.94 123 ARG A CA 1
ATOM 924 C C . ARG A 1 123 ? 15.672 -5.582 10.219 1 92.94 123 ARG A C 1
ATOM 926 O O . ARG A 1 123 ? 15.93 -5.227 11.367 1 92.94 123 ARG A O 1
ATOM 933 N N . ILE A 1 124 ? 14.555 -6.066 9.875 1 96.12 124 ILE A N 1
ATOM 934 C CA . ILE A 1 124 ? 13.508 -6.348 10.852 1 96.12 124 ILE A CA 1
ATOM 935 C C . ILE A 1 124 ? 13.711 -7.75 11.43 1 96.12 124 ILE A C 1
ATOM 937 O O . ILE A 1 124 ? 13.828 -8.727 10.68 1 96.12 124 ILE A O 1
ATOM 941 N N . PRO A 1 125 ? 13.742 -7.906 12.727 1 96.81 125 PRO A N 1
ATOM 942 C CA . PRO A 1 125 ? 13.906 -9.227 13.336 1 96.81 125 PRO A CA 1
ATOM 943 C C . PRO A 1 125 ? 12.844 -10.219 12.883 1 96.81 125 PRO A C 1
ATOM 945 O O . PRO A 1 125 ? 11.688 -9.844 12.672 1 96.81 125 PRO A O 1
ATOM 948 N N . GLU A 1 126 ? 13.227 -11.5 12.805 1 96.06 126 GLU A N 1
ATOM 949 C CA . GLU A 1 126 ? 12.352 -12.555 12.297 1 96.06 126 GLU A CA 1
ATOM 950 C C . GLU A 1 126 ? 11.07 -12.648 13.109 1 96.06 126 GLU A C 1
ATOM 952 O O . GLU A 1 126 ? 9.984 -12.82 12.547 1 96.06 126 GLU A O 1
ATOM 957 N N . GLU A 1 127 ? 11.219 -12.477 14.367 1 96.5 127 GLU A N 1
ATOM 958 C CA . GLU A 1 127 ? 10.047 -12.57 15.234 1 96.5 127 GLU A CA 1
ATOM 959 C C . GLU A 1 127 ? 9.055 -11.445 14.945 1 96.5 127 GLU A C 1
ATOM 961 O O . GLU A 1 127 ? 7.844 -11.648 14.977 1 96.5 127 GLU A O 1
ATOM 966 N N . VAL A 1 128 ? 9.594 -10.32 14.695 1 96.75 128 VAL A N 1
ATOM 967 C CA . VAL A 1 128 ? 8.766 -9.164 14.383 1 96.75 128 VAL A CA 1
ATOM 968 C C . VAL A 1 128 ? 8.109 -9.359 13.016 1 96.75 128 VAL A C 1
ATOM 970 O O . VAL A 1 128 ? 6.93 -9.062 12.836 1 96.75 128 VAL A O 1
ATOM 973 N N . ARG A 1 129 ? 8.82 -9.922 12.109 1 96.81 129 ARG A N 1
ATOM 974 C CA . ARG A 1 129 ? 8.281 -10.195 10.781 1 96.81 129 ARG A CA 1
ATOM 975 C C . ARG A 1 129 ? 7.121 -11.188 10.859 1 96.81 129 ARG A C 1
ATOM 977 O O . ARG A 1 129 ? 6.117 -11.023 10.164 1 96.81 129 ARG A O 1
ATOM 984 N N . ASP A 1 130 ? 7.289 -12.148 11.641 1 96.31 130 ASP A N 1
ATOM 985 C CA . ASP A 1 130 ? 6.234 -13.141 11.805 1 96.31 130 ASP A CA 1
ATOM 986 C C . ASP A 1 130 ? 4.965 -12.508 12.359 1 96.31 130 ASP A C 1
ATOM 988 O O . ASP A 1 130 ? 3.861 -12.789 11.891 1 96.31 130 ASP A O 1
ATOM 992 N N . VAL A 1 131 ? 5.121 -11.648 13.336 1 96.31 131 VAL A N 1
ATOM 993 C CA . VAL A 1 131 ? 3.992 -10.945 13.938 1 96.31 131 VAL A CA 1
ATOM 994 C C . VAL A 1 131 ? 3.305 -10.078 12.883 1 96.31 131 VAL A C 1
ATOM 996 O O . VAL A 1 131 ? 2.076 -10.07 12.781 1 96.31 131 VAL A O 1
ATOM 999 N N . MET A 1 132 ? 4.074 -9.398 12.125 1 96.25 132 MET A N 1
ATOM 1000 C CA . MET A 1 132 ? 3.539 -8.547 11.062 1 96.25 132 MET A CA 1
ATOM 1001 C C . MET A 1 132 ? 2.771 -9.375 10.039 1 96.25 132 MET A C 1
ATOM 1003 O O . MET A 1 132 ? 1.666 -9 9.633 1 96.25 132 MET A O 1
ATOM 1007 N N . ARG A 1 133 ? 3.393 -10.438 9.625 1 96.25 133 ARG A N 1
ATOM 1008 C CA . ARG A 1 133 ? 2.768 -11.305 8.633 1 96.25 133 ARG A CA 1
ATOM 1009 C C . ARG A 1 133 ? 1.406 -11.797 9.109 1 96.25 133 ARG A C 1
ATOM 1011 O O . ARG A 1 133 ? 0.422 -11.734 8.375 1 96.25 133 ARG A O 1
ATOM 1018 N N . ASP A 1 134 ? 1.38 -12.242 10.32 1 95.94 134 ASP A N 1
ATOM 1019 C CA . ASP A 1 134 ? 0.136 -12.773 10.867 1 95.94 134 ASP A CA 1
ATOM 1020 C C . ASP A 1 134 ? -0.939 -11.688 10.938 1 95.94 134 ASP A C 1
ATOM 1022 O O . ASP A 1 134 ? -2.096 -11.93 10.586 1 95.94 134 ASP A O 1
ATOM 1026 N N . ALA A 1 135 ? -0.579 -10.555 11.406 1 96.38 135 ALA A N 1
ATOM 1027 C CA . ALA A 1 135 ? -1.52 -9.445 11.516 1 96.38 135 ALA A CA 1
ATOM 1028 C C . ALA A 1 135 ? -2.023 -9.023 10.133 1 96.38 135 ALA A C 1
ATOM 1030 O O . ALA A 1 135 ? -3.223 -8.797 9.945 1 96.38 135 ALA A O 1
ATOM 1031 N N . LEU A 1 136 ? -1.126 -8.922 9.172 1 96.94 136 LEU A N 1
ATOM 1032 C CA . LEU A 1 136 ? -1.48 -8.516 7.816 1 96.94 136 LEU A CA 1
ATOM 1033 C C . LEU A 1 136 ? -2.393 -9.547 7.16 1 96.94 136 LEU A C 1
ATOM 1035 O O . LEU A 1 136 ? -3.312 -9.188 6.422 1 96.94 136 LEU A O 1
ATOM 1039 N N . GLN A 1 137 ? -2.125 -10.812 7.387 1 95.38 137 GLN A N 1
ATOM 1040 C CA . GLN A 1 137 ? -2.984 -11.867 6.859 1 95.38 137 GLN A CA 1
ATOM 1041 C C . GLN A 1 137 ? -4.41 -11.727 7.391 1 95.38 137 GLN A C 1
ATOM 1043 O O . GLN A 1 137 ? -5.375 -11.891 6.641 1 95.38 137 GLN A O 1
ATOM 1048 N N . GLU A 1 138 ? -4.484 -11.438 8.648 1 94.62 138 GLU A N 1
ATOM 1049 C CA . GLU A 1 138 ? -5.797 -11.258 9.266 1 94.62 138 GLU A CA 1
ATOM 1050 C C . GLU A 1 138 ? -6.559 -10.109 8.617 1 94.62 138 GLU A C 1
ATOM 1052 O O . GLU A 1 138 ? -7.777 -10.188 8.445 1 94.62 138 GLU A O 1
ATOM 1057 N N . ILE A 1 139 ? -5.859 -9.094 8.289 1 95.31 139 ILE A N 1
ATOM 1058 C CA . ILE A 1 139 ? -6.484 -7.926 7.684 1 95.31 139 ILE A CA 1
ATOM 1059 C C . ILE A 1 139 ? -6.852 -8.234 6.234 1 95.31 139 ILE A C 1
ATOM 1061 O O . ILE A 1 139 ? -7.961 -7.93 5.789 1 95.31 139 ILE A O 1
ATOM 1065 N N . ALA A 1 140 ? -5.953 -8.836 5.504 1 95.12 140 ALA A N 1
ATOM 1066 C CA . ALA A 1 140 ? -6.109 -9.086 4.074 1 95.12 140 ALA A CA 1
ATOM 1067 C C . ALA A 1 140 ? -7.195 -10.125 3.812 1 95.12 140 ALA A C 1
ATOM 1069 O O . ALA A 1 140 ? -7.906 -10.047 2.809 1 95.12 140 ALA A O 1
ATOM 1070 N N . PHE A 1 141 ? -7.234 -11.086 4.664 1 92.12 141 PHE A N 1
ATOM 1071 C CA . PHE A 1 141 ? -8.164 -12.203 4.523 1 92.12 141 PHE A CA 1
ATOM 1072 C C . PHE A 1 141 ? -9.023 -12.352 5.77 1 92.12 141 PHE A C 1
ATOM 1074 O O . PHE A 1 141 ? -8.891 -13.32 6.516 1 92.12 141 PHE A O 1
ATOM 1081 N N . PRO A 1 142 ? -9.922 -11.383 5.988 1 80.75 142 PRO A N 1
ATOM 1082 C CA . PRO A 1 142 ? -10.742 -11.43 7.199 1 80.75 142 PRO A CA 1
ATOM 1083 C C . PRO A 1 142 ? -11.664 -12.648 7.23 1 80.75 142 PRO A C 1
ATOM 1085 O O . PRO A 1 142 ? -12.086 -13.141 6.18 1 80.75 142 PRO A O 1
ATOM 1088 N N . PRO A 1 143 ? -11.781 -13.219 8.43 1 72.31 143 PRO A N 1
ATOM 1089 C CA . PRO A 1 143 ? -12.648 -14.391 8.555 1 72.31 143 PRO A CA 1
ATOM 1090 C C . PRO A 1 143 ? -14.078 -14.117 8.086 1 72.31 143 PRO A C 1
ATOM 1092 O O . PRO A 1 143 ? -14.547 -12.977 8.156 1 72.31 143 PRO A O 1
ATOM 1095 N N . CYS A 1 144 ? -14.688 -15 7.145 1 60.53 144 CYS A N 1
ATOM 1096 C CA . CYS A 1 144 ? -16.062 -14.914 6.652 1 60.53 144 CYS A CA 1
ATOM 1097 C C . CYS A 1 144 ? -17.047 -14.734 7.805 1 60.53 144 CYS A C 1
ATOM 1099 O O . CYS A 1 144 ? -16.922 -15.398 8.836 1 60.53 144 CYS A O 1
ATOM 1101 N N . GLU A 1 145 ? -17.531 -13.492 8.195 1 46.44 145 GLU A N 1
ATOM 1102 C CA . GLU A 1 145 ? -18.594 -13.453 9.18 1 46.44 145 GLU A CA 1
ATOM 1103 C C . GLU A 1 145 ? -19.625 -14.555 8.93 1 46.44 145 GLU A C 1
ATOM 1105 O O . GLU A 1 145 ? -20.141 -14.688 7.812 1 46.44 145 GLU A O 1
ATOM 1110 N N . GLN A 1 146 ? -19.547 -15.797 9.453 1 31.88 146 GLN A N 1
ATOM 1111 C CA . GLN A 1 146 ? -20.828 -16.469 9.625 1 31.88 146 GLN A CA 1
ATOM 1112 C C . GLN A 1 146 ? -21.906 -15.508 10.109 1 31.88 146 GLN A C 1
ATOM 1114 O O . GLN A 1 146 ? -21.641 -14.648 10.953 1 31.88 146 GLN A O 1
ATOM 1119 N N . MET B 1 1 ? -0.362 -29.469 7.414 1 25.03 1 MET B N 1
ATOM 1120 C CA . MET B 1 1 ? 0.711 -28.703 6.805 1 25.03 1 MET B CA 1
ATOM 1121 C C . MET B 1 1 ? 0.15 -27.656 5.84 1 25.03 1 MET B C 1
ATOM 1123 O O . MET B 1 1 ? -0.362 -28.016 4.773 1 25.03 1 MET B O 1
ATOM 1127 N N . GLY B 1 2 ? -0.637 -26.625 6.109 1 35.12 2 GLY B N 1
ATOM 1128 C CA . GLY B 1 2 ? -1.506 -25.719 5.375 1 35.12 2 GLY B CA 1
ATOM 1129 C C . GLY B 1 2 ? -0.857 -25.156 4.125 1 35.12 2 GLY B C 1
ATOM 1130 O O . GLY B 1 2 ? 0.361 -24.969 4.082 1 35.12 2 GLY B O 1
ATOM 1131 N N . GLN B 1 3 ? -1.223 -25.641 3.006 1 36.03 3 GLN B N 1
ATOM 1132 C CA . GLN B 1 3 ? -0.584 -25.422 1.712 1 36.03 3 GLN B CA 1
ATOM 1133 C C . GLN B 1 3 ? -0.089 -23.984 1.576 1 36.03 3 GLN B C 1
ATOM 1135 O O . GLN B 1 3 ? -0.883 -23.031 1.614 1 36.03 3 GLN B O 1
ATOM 1140 N N . SER B 1 4 ? 1.026 -23.703 2.297 1 45.34 4 SER B N 1
ATOM 1141 C CA . SER B 1 4 ? 1.829 -22.484 2.221 1 45.34 4 SER B CA 1
ATOM 1142 C C . SER B 1 4 ? 1.639 -21.781 0.882 1 45.34 4 SER B C 1
ATOM 1144 O O . SER B 1 4 ? 1.847 -22.375 -0.176 1 45.34 4 SER B O 1
ATOM 1146 N N . GLN B 1 5 ? 0.316 -21.156 0.765 1 60.81 5 GLN B N 1
ATOM 1147 C CA . GLN B 1 5 ? 0.081 -20.469 -0.503 1 60.81 5 GLN B CA 1
ATOM 1148 C C . GLN B 1 5 ? 1.05 -19.312 -0.689 1 60.81 5 GLN B C 1
ATOM 1150 O O . GLN B 1 5 ? 1.179 -18.453 0.191 1 60.81 5 GLN B O 1
ATOM 1155 N N . ALA B 1 6 ? 1.991 -19.484 -1.577 1 78.81 6 ALA B N 1
ATOM 1156 C CA . ALA B 1 6 ? 3.201 -18.719 -1.865 1 78.81 6 ALA B CA 1
ATOM 1157 C C . ALA B 1 6 ? 2.924 -17.219 -1.82 1 78.81 6 ALA B C 1
ATOM 1159 O O . ALA B 1 6 ? 3.545 -16.484 -1.044 1 78.81 6 ALA B O 1
ATOM 1160 N N . LEU B 1 7 ? 1.674 -16.938 -2.229 1 87.44 7 LEU B N 1
ATOM 1161 C CA . LEU B 1 7 ? 1.5 -15.492 -2.338 1 87.44 7 LEU B CA 1
ATOM 1162 C C . LEU B 1 7 ? 0.891 -14.922 -1.062 1 87.44 7 LEU B C 1
ATOM 1164 O O . LEU B 1 7 ? 1.307 -13.859 -0.592 1 87.44 7 LEU B O 1
ATOM 1168 N N . SER B 1 8 ? 0.06 -15.711 -0.339 1 88.5 8 SER B N 1
ATOM 1169 C CA . SER B 1 8 ? -0.661 -15.227 0.833 1 88.5 8 SER B CA 1
ATOM 1170 C C . SER B 1 8 ? 0.266 -15.094 2.037 1 88.5 8 SER B C 1
ATOM 1172 O O . SER B 1 8 ? -0.096 -14.477 3.041 1 88.5 8 SER B O 1
ATOM 1174 N N . ASP B 1 9 ? 1.424 -15.648 1.917 1 90.19 9 ASP B N 1
ATOM 1175 C CA . ASP B 1 9 ? 2.396 -15.547 3.002 1 90.19 9 ASP B CA 1
ATOM 1176 C C . ASP B 1 9 ? 3.496 -14.547 2.668 1 90.19 9 ASP B C 1
ATOM 1178 O O . ASP B 1 9 ? 4.379 -14.289 3.488 1 90.19 9 ASP B O 1
ATOM 1182 N N . ASP B 1 10 ? 3.438 -14.039 1.526 1 94.12 10 ASP B N 1
ATOM 1183 C CA . ASP B 1 10 ? 4.473 -13.125 1.055 1 94.12 10 ASP B CA 1
ATOM 1184 C C . ASP B 1 10 ? 4.312 -11.742 1.692 1 94.12 10 ASP B C 1
ATOM 1186 O O . ASP B 1 10 ? 3.279 -11.094 1.53 1 94.12 10 ASP B O 1
ATOM 1190 N N . MET B 1 11 ? 5.355 -11.312 2.385 1 94.69 11 MET B N 1
ATOM 1191 C CA . MET B 1 11 ? 5.312 -10.055 3.127 1 94.69 11 MET B CA 1
ATOM 1192 C C . MET B 1 11 ? 5.066 -8.875 2.191 1 94.69 11 MET B C 1
ATOM 1194 O O . MET B 1 11 ? 4.266 -7.992 2.498 1 94.69 11 MET B O 1
ATOM 1198 N N . GLY B 1 12 ? 5.781 -8.875 1.095 1 96.44 12 GLY B N 1
ATOM 1199 C CA . GLY B 1 12 ? 5.598 -7.805 0.131 1 96.44 12 GLY B CA 1
ATOM 1200 C C . GLY B 1 12 ? 4.188 -7.734 -0.423 1 96.44 12 GLY B C 1
ATOM 1201 O O . GLY B 1 12 ? 3.611 -6.648 -0.532 1 96.44 12 GLY B O 1
ATOM 1202 N N . PHE B 1 13 ? 3.658 -8.852 -0.73 1 95.94 13 PHE B N 1
ATOM 1203 C CA . PHE B 1 13 ? 2.285 -8.93 -1.216 1 95.94 13 PHE B CA 1
ATOM 1204 C C . PHE B 1 13 ? 1.306 -8.445 -0.151 1 95.94 13 PHE B C 1
ATOM 1206 O O . PHE B 1 13 ? 0.431 -7.625 -0.43 1 95.94 13 PHE B O 1
ATOM 1213 N N . LEU B 1 14 ? 1.435 -8.922 1.067 1 96.75 14 LEU B N 1
ATOM 1214 C CA . LEU B 1 14 ? 0.516 -8.586 2.15 1 96.75 14 LEU B CA 1
ATOM 1215 C C . LEU B 1 14 ? 0.544 -7.094 2.445 1 96.75 14 LEU B C 1
ATOM 1217 O O . LEU B 1 14 ? -0.505 -6.473 2.639 1 96.75 14 LEU B O 1
ATOM 1221 N N . LEU B 1 15 ? 1.711 -6.527 2.463 1 97 15 LEU B N 1
ATOM 1222 C CA . LEU B 1 15 ? 1.841 -5.094 2.707 1 97 15 LEU B CA 1
ATOM 1223 C C . LEU B 1 15 ? 1.163 -4.293 1.602 1 97 15 LEU B C 1
ATOM 1225 O O . LEU B 1 15 ? 0.406 -3.359 1.881 1 97 15 LEU B O 1
ATOM 1229 N N . SER B 1 16 ? 1.427 -4.684 0.354 1 96.38 16 SER B N 1
ATOM 1230 C CA . SER B 1 16 ? 0.839 -3.959 -0.767 1 96.38 16 SER B CA 1
ATOM 1231 C C . SER B 1 16 ? -0.675 -4.133 -0.805 1 96.38 16 SER B C 1
ATOM 1233 O O . SER B 1 16 ? -1.409 -3.178 -1.066 1 96.38 16 SER B O 1
ATOM 1235 N N . ARG B 1 17 ? -1.11 -5.289 -0.553 1 95.75 17 ARG B N 1
ATOM 1236 C CA . ARG B 1 17 ? -2.535 -5.602 -0.552 1 95.75 17 ARG B CA 1
ATOM 1237 C C . ARG B 1 17 ? -3.266 -4.824 0.538 1 95.75 17 ARG B C 1
ATOM 1239 O O . ARG B 1 17 ? -4.254 -4.145 0.264 1 95.75 17 ARG B O 1
ATOM 1246 N N . VAL B 1 18 ? -2.783 -4.922 1.738 1 97 18 VAL B N 1
ATOM 1247 C CA . VAL B 1 18 ? -3.424 -4.262 2.871 1 97 18 VAL B CA 1
ATOM 1248 C C . VAL B 1 18 ? -3.291 -2.746 2.729 1 97 18 VAL B C 1
ATOM 1250 O O . VAL B 1 18 ? -4.246 -2.008 2.982 1 97 18 VAL B O 1
ATOM 1253 N N . GLY B 1 19 ? -2.088 -2.299 2.344 1 97.06 19 GLY B N 1
ATOM 1254 C CA . GLY B 1 19 ? -1.916 -0.877 2.092 1 97.06 19 GLY B CA 1
ATOM 1255 C C . GLY B 1 19 ? -2.889 -0.332 1.063 1 97.06 19 GLY B C 1
ATOM 1256 O O . GLY B 1 19 ? -3.441 0.756 1.238 1 97.06 19 GLY B O 1
ATOM 1257 N N . GLY B 1 20 ? -3.102 -1.106 0.002 1 96.19 20 GLY B N 1
ATOM 1258 C CA . GLY B 1 20 ? -4.047 -0.712 -1.028 1 96.19 20 GLY B CA 1
ATOM 1259 C C . GLY B 1 20 ? -5.484 -0.695 -0.542 1 96.19 20 GLY B C 1
ATOM 1260 O O . GLY B 1 20 ? -6.258 0.194 -0.905 1 96.19 20 GLY B O 1
ATOM 1261 N N . MET B 1 21 ? -5.875 -1.683 0.209 1 95.81 21 MET B N 1
ATOM 1262 C CA . MET B 1 21 ? -7.215 -1.764 0.779 1 95.81 21 MET B CA 1
ATOM 1263 C C . MET B 1 21 ? -7.508 -0.551 1.655 1 95.81 21 MET B C 1
ATOM 1265 O O . MET B 1 21 ? -8.562 0.078 1.521 1 95.81 21 MET B O 1
ATOM 1269 N N . VAL B 1 22 ? -6.59 -0.221 2.496 1 96.94 22 VAL B N 1
ATOM 1270 C CA . VAL B 1 22 ? -6.758 0.896 3.42 1 96.94 22 VAL B CA 1
ATOM 1271 C C . VAL B 1 22 ? -6.805 2.209 2.641 1 96.94 22 VAL B C 1
ATOM 1273 O O . VAL B 1 22 ? -7.684 3.043 2.871 1 96.94 22 VAL B O 1
ATOM 1276 N N . LEU B 1 23 ? -5.883 2.367 1.719 1 96.88 23 LEU B N 1
ATOM 1277 C CA . LEU B 1 23 ? -5.832 3.57 0.896 1 96.88 23 LEU B CA 1
ATOM 1278 C C . LEU B 1 23 ? -7.145 3.771 0.144 1 96.88 23 LEU B C 1
ATOM 1280 O O . LEU B 1 23 ? -7.703 4.867 0.145 1 96.88 23 LEU B O 1
ATOM 1284 N N . GLY B 1 24 ? -7.648 2.695 -0.463 1 97 24 GLY B N 1
ATOM 1285 C CA . GLY B 1 24 ? -8.914 2.771 -1.181 1 97 24 GLY B CA 1
ATOM 1286 C C . GLY B 1 24 ? -10.078 3.154 -0.293 1 97 24 GLY B C 1
ATOM 1287 O O . GLY B 1 24 ? -10.898 3.996 -0.666 1 97 24 GLY B O 1
ATOM 1288 N N . ALA B 1 25 ? -10.188 2.576 0.854 1 97.5 25 ALA B N 1
ATOM 1289 C CA . ALA B 1 25 ? -11.273 2.844 1.795 1 97.5 25 ALA B CA 1
ATOM 1290 C C . ALA B 1 25 ? -11.203 4.277 2.314 1 97.5 25 ALA B C 1
ATOM 1292 O O . ALA B 1 25 ? -12.234 4.941 2.453 1 97.5 25 ALA B O 1
ATOM 1293 N N . VAL B 1 26 ? -10.039 4.758 2.621 1 98.19 26 VAL B N 1
ATOM 1294 C CA . VAL B 1 26 ? -9.867 6.121 3.113 1 98.19 26 VAL B CA 1
ATOM 1295 C C . VAL B 1 26 ? -10.242 7.117 2.02 1 98.19 26 VAL B C 1
ATOM 1297 O O . VAL B 1 26 ? -10.922 8.109 2.283 1 98.19 26 VAL B O 1
ATOM 1300 N N . ASN B 1 27 ? -9.797 6.891 0.817 1 98.38 27 ASN B N 1
ATOM 1301 C CA . ASN B 1 27 ? -10.18 7.762 -0.289 1 98.38 27 ASN B CA 1
ATOM 1302 C C . ASN B 1 27 ? -11.695 7.855 -0.432 1 98.38 27 ASN B C 1
ATOM 1304 O O . ASN B 1 27 ? -12.242 8.945 -0.61 1 98.38 27 ASN B O 1
ATOM 1308 N N . LYS B 1 28 ? -12.312 6.73 -0.361 1 98.38 28 LYS B N 1
ATOM 1309 C CA . LYS B 1 28 ? -13.766 6.719 -0.445 1 98.38 28 LYS B CA 1
ATOM 1310 C C . LYS B 1 28 ? -14.391 7.516 0.696 1 98.38 28 LYS B C 1
ATOM 1312 O O . LYS B 1 28 ? -15.344 8.266 0.485 1 98.38 28 LYS B O 1
ATOM 1317 N N . ALA B 1 29 ? -13.859 7.383 1.885 1 98.44 29 ALA B N 1
ATOM 1318 C CA . ALA B 1 29 ? -14.383 8.047 3.072 1 98.44 29 ALA B CA 1
ATOM 1319 C C . ALA B 1 29 ? -14.18 9.562 2.99 1 98.44 29 ALA B C 1
ATOM 1321 O O . ALA B 1 29 ? -14.906 10.328 3.627 1 98.44 29 ALA B O 1
ATOM 1322 N N . LEU B 1 30 ? -13.25 10.023 2.188 1 98.56 30 LEU B N 1
ATOM 1323 C CA . LEU B 1 30 ? -12.867 11.438 2.16 1 98.56 30 LEU B CA 1
ATOM 1324 C C . LEU B 1 30 ? -13.633 12.18 1.074 1 98.56 30 LEU B C 1
ATOM 1326 O O . LEU B 1 30 ? -13.633 13.414 1.045 1 98.56 30 LEU B O 1
ATOM 1330 N N . VAL B 1 31 ? -14.352 11.5 0.24 1 98 31 VAL B N 1
ATOM 1331 C CA . VAL B 1 31 ? -15.062 12.078 -0.895 1 98 31 VAL B CA 1
ATOM 1332 C C . VAL B 1 31 ? -16.047 13.141 -0.404 1 98 31 VAL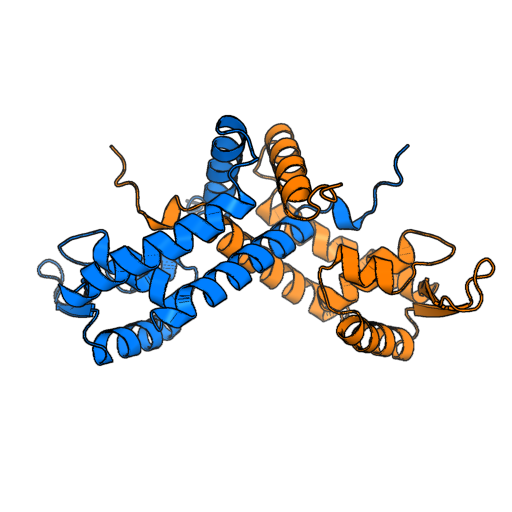 B C 1
ATOM 1334 O O . VAL B 1 31 ? -16.078 14.258 -0.926 1 98 31 VAL B O 1
ATOM 1337 N N . PRO B 1 32 ? -16.781 12.891 0.644 1 97.94 32 PRO B N 1
ATOM 1338 C CA . PRO B 1 32 ? -17.781 13.859 1.073 1 97.94 32 PRO B CA 1
ATOM 1339 C C . PRO B 1 32 ? -17.172 15.188 1.514 1 97.94 32 PRO B C 1
ATOM 1341 O O . PRO B 1 32 ? -17.859 16.219 1.516 1 97.94 32 PRO B O 1
ATOM 1344 N N . VAL B 1 33 ? -15.938 15.203 1.918 1 97.75 33 VAL B N 1
ATOM 1345 C CA . VAL B 1 33 ? -15.336 16.438 2.4 1 97.75 33 VAL B CA 1
ATOM 1346 C C . VAL B 1 33 ? -14.422 17.016 1.325 1 97.75 33 VAL B C 1
ATOM 1348 O O . VAL B 1 33 ? -13.68 17.969 1.58 1 97.75 33 VAL B O 1
ATOM 1351 N N . GLY B 1 34 ? -14.367 16.375 0.151 1 97.38 34 GLY B N 1
ATOM 1352 C CA . GLY B 1 34 ? -13.656 16.906 -1.005 1 97.38 34 GLY B CA 1
ATOM 1353 C C . GLY B 1 34 ? -12.156 16.719 -0.923 1 97.38 34 GLY B C 1
ATOM 1354 O O . GLY B 1 34 ? -11.391 17.516 -1.461 1 97.38 34 GLY B O 1
ATOM 1355 N N . LEU B 1 35 ? -11.672 15.797 -0.199 1 97.94 35 LEU B N 1
ATOM 1356 C CA . LEU B 1 35 ? -10.242 15.516 -0.08 1 97.94 35 LEU B CA 1
ATOM 1357 C C . LEU B 1 35 ? -9.922 14.117 -0.6 1 97.94 35 LEU B C 1
ATOM 1359 O O . LEU B 1 35 ? -10.805 13.258 -0.662 1 97.94 35 LEU B O 1
ATOM 1363 N N . ARG B 1 36 ? -8.688 13.969 -0.937 1 97 36 ARG B N 1
ATOM 1364 C CA . ARG B 1 36 ? -8.062 12.664 -1.144 1 97 36 ARG B CA 1
ATOM 1365 C C . ARG B 1 36 ? -6.965 12.414 -0.113 1 97 36 ARG B C 1
ATOM 1367 O O . ARG B 1 36 ? -6.539 13.336 0.585 1 97 36 ARG B O 1
ATOM 1374 N N . VAL B 1 37 ? -6.48 11.258 -0.083 1 97 37 VAL B N 1
ATOM 1375 C CA . VAL B 1 37 ? -5.52 10.875 0.948 1 97 37 VAL B CA 1
ATOM 1376 C C . VAL B 1 37 ? -4.293 11.773 0.875 1 97 37 VAL B C 1
ATOM 1378 O O . VAL B 1 37 ? -3.752 12.188 1.905 1 97 37 VAL B O 1
ATOM 1381 N N . ARG B 1 38 ? -3.85 12.125 -0.326 1 96.31 38 ARG B N 1
ATOM 1382 C CA . ARG B 1 38 ? -2.631 12.922 -0.448 1 96.31 38 ARG B CA 1
ATOM 1383 C C . ARG B 1 38 ? -2.852 14.344 0.062 1 96.31 38 ARG B C 1
ATOM 1385 O O . ARG B 1 38 ? -2.025 14.875 0.806 1 96.31 38 ARG B O 1
ATOM 1392 N N . SER B 1 39 ? -3.922 14.914 -0.386 1 97.19 39 SER B N 1
ATOM 1393 C CA . SER B 1 39 ? -4.219 16.266 0.097 1 97.19 39 SER B CA 1
ATOM 1394 C C . SER B 1 39 ? -4.539 16.25 1.588 1 97.19 39 SER B C 1
ATOM 1396 O O . SER B 1 39 ? -4.184 17.188 2.309 1 97.19 39 SER B O 1
ATOM 1398 N N . TYR B 1 40 ? -5.246 15.227 2.033 1 97.5 40 TYR B N 1
ATOM 1399 C CA . TYR B 1 40 ? -5.496 15.047 3.459 1 97.5 40 TYR B CA 1
ATOM 1400 C C . TYR B 1 40 ? -4.188 14.984 4.238 1 97.5 40 TYR B C 1
ATOM 1402 O O . TYR B 1 40 ? -4.043 15.633 5.277 1 97.5 40 TYR B O 1
ATOM 1410 N N . SER B 1 41 ? -3.227 14.211 3.75 1 97.38 41 SER B N 1
ATOM 1411 C CA . SER B 1 41 ? -1.936 14.055 4.414 1 97.38 41 SER B CA 1
ATOM 1412 C C . SER B 1 41 ? -1.189 15.383 4.492 1 97.38 41 SER B C 1
ATOM 1414 O O . SER B 1 41 ? -0.584 15.695 5.52 1 97.38 41 SER B O 1
ATOM 1416 N N . VAL B 1 42 ? -1.251 16.125 3.418 1 96.69 42 VAL B N 1
ATOM 1417 C CA . VAL B 1 42 ? -0.632 17.453 3.428 1 96.69 42 VAL B CA 1
ATOM 1418 C C . VAL B 1 42 ? -1.29 18.328 4.496 1 96.69 42 VAL B C 1
ATOM 1420 O O . VAL B 1 42 ? -0.603 19.016 5.254 1 96.69 42 VAL B O 1
ATOM 1423 N N . LEU B 1 43 ? -2.584 18.297 4.516 1 97 43 LEU B N 1
ATOM 1424 C CA . LEU B 1 43 ? -3.326 19.109 5.477 1 97 43 LEU B CA 1
ATOM 1425 C C . LEU B 1 43 ? -2.99 18.703 6.906 1 97 43 LEU B C 1
ATOM 1427 O O . LEU B 1 43 ? -2.863 19.562 7.785 1 97 43 LEU B O 1
ATOM 1431 N N . VAL B 1 44 ? -2.887 17.438 7.184 1 96.81 44 VAL B N 1
ATOM 1432 C CA . VAL B 1 44 ? -2.488 16.938 8.492 1 96.81 44 VAL B CA 1
ATOM 1433 C C . VAL B 1 44 ? -1.145 17.547 8.891 1 96.81 44 VAL B C 1
ATOM 1435 O O . VAL B 1 44 ? -0.996 18.062 10 1 96.81 44 VAL B O 1
ATOM 1438 N N . LEU B 1 45 ? -0.208 17.5 7.992 1 95.88 45 LEU B N 1
ATOM 1439 C CA . LEU B 1 45 ? 1.13 18 8.281 1 95.88 45 LEU B CA 1
ATOM 1440 C C . LEU B 1 45 ? 1.105 19.516 8.492 1 95.88 45 LEU B C 1
ATOM 1442 O O . LEU B 1 45 ? 1.812 20.031 9.352 1 95.88 45 LEU B O 1
ATOM 1446 N N . ALA B 1 46 ? 0.294 20.172 7.738 1 95.81 46 ALA B N 1
ATOM 1447 C CA . ALA B 1 46 ? 0.173 21.625 7.848 1 95.81 46 ALA B CA 1
ATOM 1448 C C . ALA B 1 46 ? -0.41 22.031 9.195 1 95.81 46 ALA B C 1
ATOM 1450 O O . ALA B 1 46 ? -0.203 23.156 9.656 1 95.81 46 ALA B O 1
ATOM 1451 N N . CYS B 1 47 ? -1.167 21.156 9.766 1 94.5 47 CYS B N 1
ATOM 1452 C CA . CYS B 1 47 ? -1.864 21.453 11.016 1 94.5 47 CYS B CA 1
ATOM 1453 C C . CYS B 1 47 ? -1.022 21.031 12.219 1 94.5 47 CYS B C 1
ATOM 1455 O O . CYS B 1 47 ? -1.362 21.359 13.359 1 94.5 47 CYS B O 1
ATOM 1457 N N . GLU B 1 48 ? -0.029 20.25 11.945 1 89.62 48 GLU B N 1
ATOM 1458 C CA . GLU B 1 48 ? 0.746 19.672 13.039 1 89.62 48 GLU B CA 1
ATOM 1459 C C . GLU B 1 48 ? 1.411 20.766 13.875 1 89.62 48 GLU B C 1
ATOM 1461 O O . GLU B 1 48 ? 1.478 20.656 15.102 1 89.62 48 GLU B O 1
ATOM 1466 N N . ARG B 1 49 ? 1.989 21.781 13.148 1 82.94 49 ARG B N 1
ATOM 1467 C CA . ARG B 1 49 ? 2.65 22.875 13.859 1 82.94 49 ARG B CA 1
ATOM 1468 C C . ARG B 1 49 ? 2.004 24.219 13.516 1 82.94 49 ARG B C 1
ATOM 1470 O O . ARG B 1 49 ? 1.606 24.453 12.375 1 82.94 49 ARG B O 1
ATOM 1477 N N . ALA B 1 50 ? 1.936 25.016 14.539 1 81.31 50 ALA B N 1
ATOM 1478 C CA . ALA B 1 50 ? 1.324 26.328 14.359 1 81.31 50 ALA B CA 1
ATOM 1479 C C . ALA B 1 50 ? 2.084 27.156 13.32 1 81.31 50 ALA B C 1
ATOM 1481 O O . ALA B 1 50 ? 1.479 27.891 12.547 1 81.31 50 ALA B O 1
ATOM 1482 N N . GLU B 1 51 ? 3.406 27 13.297 1 85.19 51 GLU B N 1
ATOM 1483 C CA . GLU B 1 51 ? 4.242 27.797 12.398 1 85.19 51 GLU B CA 1
ATOM 1484 C C . GLU B 1 51 ? 4.184 27.25 10.969 1 85.19 51 GLU B C 1
ATOM 1486 O O . GLU B 1 51 ? 4.566 27.953 10.031 1 85.19 51 GLU B O 1
ATOM 1491 N N . GLY B 1 52 ? 3.67 26.062 10.828 1 90.81 52 GLY B N 1
ATOM 1492 C CA . GLY B 1 52 ? 3.625 25.453 9.516 1 90.81 52 GLY B CA 1
ATOM 1493 C C . GLY B 1 52 ? 4.758 24.469 9.281 1 90.81 52 GLY B C 1
ATOM 1494 O O . GLY B 1 52 ? 5.535 24.172 10.188 1 90.81 52 GLY B O 1
ATOM 1495 N N . VAL B 1 53 ? 4.738 23.906 8.125 1 92.81 53 VAL B N 1
ATOM 1496 C CA . VAL B 1 53 ? 5.723 22.891 7.738 1 92.81 53 VAL B CA 1
ATOM 1497 C C . VAL B 1 53 ? 6.332 23.266 6.387 1 92.81 53 VAL B C 1
ATOM 1499 O O . VAL B 1 53 ? 5.648 23.812 5.52 1 92.81 53 VAL B O 1
ATOM 1502 N N . ASN B 1 54 ? 7.586 23 6.25 1 91.44 54 ASN B N 1
ATOM 1503 C CA . ASN B 1 54 ? 8.172 23.328 4.953 1 91.44 54 ASN B CA 1
ATOM 1504 C C . ASN B 1 54 ? 7.914 22.219 3.936 1 91.44 54 ASN B C 1
ATOM 1506 O O . ASN B 1 54 ? 7.672 21.078 4.309 1 91.44 54 ASN B O 1
ATOM 1510 N N . GLN B 1 55 ? 7.961 22.594 2.709 1 91.12 55 GLN B N 1
ATOM 1511 C CA . GLN B 1 55 ? 7.613 21.688 1.612 1 91.12 55 GLN B CA 1
ATOM 1512 C C . GLN B 1 55 ? 8.539 20.484 1.58 1 91.12 55 GLN B C 1
ATOM 1514 O O . GLN B 1 55 ? 8.102 19.375 1.266 1 91.12 55 GLN B O 1
ATOM 1519 N N . ARG B 1 56 ? 9.766 20.688 1.963 1 90.56 56 ARG B N 1
ATOM 1520 C CA . ARG B 1 56 ? 10.742 19.609 1.956 1 90.56 56 ARG B CA 1
ATOM 1521 C C . ARG B 1 56 ? 10.359 18.516 2.959 1 90.56 56 ARG B C 1
ATOM 1523 O O . ARG B 1 56 ? 10.438 17.328 2.65 1 90.56 56 ARG B O 1
ATOM 1530 N N . ARG B 1 57 ? 9.992 18.938 4.051 1 90.94 57 ARG B N 1
ATOM 1531 C CA . ARG B 1 57 ? 9.578 17.984 5.09 1 90.94 57 ARG B CA 1
ATOM 1532 C C . ARG B 1 57 ? 8.32 17.234 4.68 1 90.94 57 ARG B C 1
ATOM 1534 O O . ARG B 1 57 ? 8.195 16.031 4.93 1 90.94 57 ARG B O 1
ATOM 1541 N N . VAL B 1 58 ? 7.402 17.938 4.07 1 94.06 58 VAL B N 1
ATOM 1542 C CA . VAL B 1 58 ? 6.18 17.297 3.582 1 94.06 58 VAL B CA 1
ATOM 1543 C C . VAL B 1 58 ? 6.523 16.219 2.561 1 94.06 58 VAL B C 1
ATOM 1545 O O . VAL B 1 58 ? 6.066 15.086 2.676 1 94.06 58 VAL B O 1
ATOM 1548 N N . ALA B 1 59 ? 7.367 16.594 1.636 1 94.56 59 ALA B N 1
ATOM 1549 C CA . ALA B 1 59 ? 7.781 15.672 0.584 1 94.56 59 ALA B CA 1
ATOM 1550 C C . ALA B 1 59 ? 8.492 14.461 1.173 1 94.56 59 ALA B C 1
ATOM 1552 O O . ALA B 1 59 ? 8.211 13.32 0.795 1 94.56 59 ALA B O 1
ATOM 1553 N N . ALA B 1 60 ? 9.391 14.672 2.141 1 92.44 60 ALA B N 1
ATOM 1554 C CA . ALA B 1 60 ? 10.164 13.609 2.775 1 92.44 60 ALA B CA 1
ATOM 1555 C C . ALA B 1 60 ? 9.25 12.648 3.537 1 92.44 60 ALA B C 1
ATOM 1557 O O . ALA B 1 60 ? 9.398 11.43 3.441 1 92.44 60 ALA B O 1
ATOM 1558 N N . THR B 1 61 ? 8.312 13.203 4.238 1 93.25 61 THR B N 1
ATOM 1559 C CA . THR B 1 61 ? 7.402 12.383 5.027 1 93.25 61 THR B CA 1
ATOM 1560 C C . THR B 1 61 ? 6.52 11.531 4.117 1 93.25 61 THR B C 1
ATOM 1562 O O . THR B 1 61 ? 6.328 10.344 4.371 1 93.25 61 THR B O 1
ATOM 1565 N N . MET B 1 62 ? 6.047 12.07 3.016 1 95.38 62 MET B N 1
ATOM 1566 C CA . MET B 1 62 ? 5.09 11.391 2.146 1 95.38 62 MET B CA 1
ATOM 1567 C C . MET B 1 62 ? 5.809 10.555 1.095 1 95.38 62 MET B C 1
ATOM 1569 O O . MET B 1 62 ? 5.191 9.719 0.428 1 95.38 62 MET B O 1
ATOM 1573 N N . GLY B 1 63 ? 7.117 10.789 0.998 1 94.06 63 GLY B N 1
ATOM 1574 C CA . GLY B 1 63 ? 7.871 10.055 -0.01 1 94.06 63 GLY B CA 1
ATOM 1575 C C . GLY B 1 63 ? 7.523 10.469 -1.429 1 94.06 63 GLY B C 1
ATOM 1576 O O . GLY B 1 63 ? 7.441 9.625 -2.324 1 94.06 63 GLY B O 1
ATOM 1577 N N . LEU B 1 64 ? 7.246 11.688 -1.612 1 94.56 64 LEU B N 1
ATOM 1578 C CA . LEU B 1 64 ? 6.914 12.242 -2.92 1 94.56 64 LEU B CA 1
ATOM 1579 C C . LEU B 1 64 ? 7.98 13.242 -3.371 1 94.56 64 LEU B C 1
ATOM 1581 O O . LEU B 1 64 ? 8.734 13.758 -2.549 1 94.56 64 LEU B O 1
ATOM 1585 N N . ASP B 1 65 ? 8.039 13.461 -4.66 1 93.06 65 ASP B N 1
ATOM 1586 C CA . ASP B 1 65 ? 8.883 14.531 -5.188 1 93.06 65 ASP B CA 1
ATOM 1587 C C . ASP B 1 65 ? 8.344 15.906 -4.789 1 93.06 65 ASP B C 1
ATOM 1589 O O . ASP B 1 65 ? 7.133 16.141 -4.84 1 93.06 65 ASP B O 1
ATOM 1593 N N . PRO B 1 66 ? 9.242 16.75 -4.383 1 91.75 66 PRO B N 1
ATOM 1594 C CA . PRO B 1 66 ? 8.789 18.109 -4.027 1 91.75 66 PRO B CA 1
ATOM 1595 C C . PRO B 1 66 ? 7.887 18.719 -5.094 1 91.75 66 PRO B C 1
ATOM 1597 O O . PRO B 1 66 ? 6.961 19.469 -4.77 1 91.75 66 PRO B O 1
ATOM 1600 N N . SER B 1 67 ? 8.133 18.422 -6.348 1 93.19 67 SER B N 1
ATOM 1601 C CA . SER B 1 67 ? 7.312 18.953 -7.43 1 93.19 67 SER B CA 1
ATOM 1602 C C . SER B 1 67 ? 5.871 18.469 -7.328 1 93.19 67 SER B C 1
ATOM 1604 O O . SER B 1 67 ? 4.945 19.156 -7.766 1 93.19 67 SER B O 1
ATOM 1606 N N . GLN B 1 68 ? 5.613 17.312 -6.758 1 93.38 68 GLN B N 1
ATOM 1607 C CA . GLN B 1 68 ? 4.273 16.766 -6.594 1 93.38 68 GLN B CA 1
ATOM 1608 C C . GLN B 1 68 ? 3.541 17.422 -5.434 1 93.38 68 GLN B C 1
ATOM 1610 O O . GLN B 1 68 ? 2.309 17.453 -5.406 1 93.38 68 GLN B O 1
ATOM 1615 N N . ILE B 1 69 ? 4.348 17.906 -4.566 1 95.31 69 ILE B N 1
ATOM 1616 C CA . ILE B 1 69 ? 3.771 18.562 -3.393 1 95.31 69 ILE B CA 1
ATOM 1617 C C . ILE B 1 69 ? 3.191 19.922 -3.785 1 95.31 69 ILE B C 1
ATOM 1619 O O . ILE B 1 69 ? 2.154 20.328 -3.266 1 95.31 69 ILE B O 1
ATOM 1623 N N . VAL B 1 70 ? 3.822 20.609 -4.734 1 95.44 70 VAL B N 1
ATOM 1624 C CA . VAL B 1 70 ? 3.398 21.938 -5.168 1 95.44 70 VAL B CA 1
ATOM 1625 C C . VAL B 1 70 ? 1.943 21.891 -5.625 1 95.44 70 VAL B C 1
ATOM 1627 O O . VAL B 1 70 ? 1.121 22.688 -5.184 1 95.44 70 VAL B O 1
ATOM 1630 N N . GLY B 1 71 ? 1.622 20.906 -6.441 1 96 71 GLY B N 1
ATOM 1631 C CA . GLY B 1 71 ? 0.26 20.781 -6.934 1 96 71 GLY B CA 1
ATOM 1632 C C . GLY B 1 71 ? -0.753 20.531 -5.832 1 96 71 GLY B C 1
ATOM 1633 O O . GLY B 1 71 ? -1.85 21.094 -5.855 1 96 71 GLY B O 1
ATOM 1634 N N . LEU B 1 72 ? -0.419 19.766 -4.91 1 97.19 72 LEU B N 1
ATOM 1635 C CA . LEU B 1 72 ? -1.298 19.453 -3.785 1 97.19 72 LEU B CA 1
ATOM 1636 C C . LEU B 1 72 ? -1.535 20.688 -2.926 1 97.19 72 LEU B C 1
ATOM 1638 O O . LEU B 1 72 ? -2.668 20.969 -2.523 1 97.19 72 LEU B O 1
ATOM 1642 N N . VAL B 1 73 ? -0.458 21.422 -2.701 1 97.31 73 VAL B N 1
ATOM 1643 C CA . VAL B 1 73 ? -0.552 22.625 -1.881 1 97.31 73 VAL B CA 1
ATOM 1644 C C . VAL B 1 73 ? -1.34 23.688 -2.627 1 97.31 73 VAL B C 1
ATOM 1646 O O . VAL B 1 73 ? -2.166 24.391 -2.035 1 97.31 73 VAL B O 1
ATOM 1649 N N . ASP B 1 74 ? -1.108 23.828 -3.941 1 97.38 74 ASP B N 1
ATOM 1650 C CA . ASP B 1 74 ? -1.862 24.781 -4.758 1 97.38 74 ASP B CA 1
ATOM 1651 C C . ASP B 1 74 ? -3.363 24.531 -4.648 1 97.38 74 ASP B C 1
ATOM 1653 O O . ASP B 1 74 ? -4.145 25.453 -4.449 1 97.38 74 ASP B O 1
ATOM 1657 N N . GLU B 1 75 ? -3.734 23.328 -4.699 1 97 75 GLU B N 1
ATOM 1658 C CA . GLU B 1 75 ? -5.141 22.953 -4.625 1 97 75 GLU B CA 1
ATOM 1659 C C . GLU B 1 75 ? -5.734 23.297 -3.264 1 97 75 GLU B C 1
ATOM 1661 O O . GLU B 1 75 ? -6.836 23.859 -3.186 1 97 75 GLU B O 1
ATOM 1666 N N . LEU B 1 76 ? -5.02 23 -2.232 1 98.12 76 LEU B N 1
ATOM 1667 C CA . LEU B 1 76 ? -5.488 23.281 -0.879 1 98.12 76 LEU B CA 1
ATOM 1668 C C . LEU B 1 76 ? -5.547 24.781 -0.626 1 98.12 76 LEU B C 1
ATOM 1670 O O . LEU B 1 76 ? -6.449 25.266 0.058 1 98.12 76 LEU B O 1
ATOM 1674 N N . GLU B 1 77 ? -4.582 25.469 -1.148 1 97.94 77 GLU B N 1
ATOM 1675 C CA . GLU B 1 77 ? -4.543 26.922 -1.008 1 97.94 77 GLU B CA 1
ATOM 1676 C C . GLU B 1 77 ? -5.707 27.578 -1.75 1 97.94 77 GLU B C 1
ATOM 1678 O O . GLU B 1 77 ? -6.332 28.5 -1.235 1 97.94 77 GLU B O 1
ATOM 1683 N N . GLU B 1 78 ? -5.969 27.109 -2.947 1 97.88 78 GLU B N 1
ATOM 1684 C CA . GLU B 1 78 ? -7.086 27.625 -3.74 1 97.88 78 GLU B CA 1
ATOM 1685 C C . GLU B 1 78 ? -8.414 27.438 -3.002 1 97.88 78 GLU B C 1
ATOM 1687 O O . GLU B 1 78 ? -9.312 28.266 -3.129 1 97.88 78 GLU B O 1
ATOM 1692 N N . ARG B 1 79 ? -8.492 26.453 -2.188 1 98 79 ARG B N 1
ATOM 1693 C CA . ARG B 1 79 ? -9.703 26.156 -1.424 1 98 79 ARG B CA 1
ATOM 1694 C C . ARG B 1 79 ? -9.695 26.906 -0.091 1 98 79 ARG B C 1
ATOM 1696 O O . ARG B 1 79 ? -10.633 26.766 0.701 1 98 79 ARG B O 1
ATOM 1703 N N . GLY B 1 80 ? -8.578 27.625 0.145 1 98.31 80 GLY B N 1
ATOM 1704 C CA . GLY B 1 80 ? -8.477 28.406 1.363 1 98.31 80 GLY B CA 1
ATOM 1705 C C . GLY B 1 80 ? -8.172 27.578 2.592 1 98.31 80 GLY B C 1
ATOM 1706 O O . GLY B 1 80 ? -8.469 27.984 3.715 1 98.31 80 GLY B O 1
ATOM 1707 N N . LEU B 1 81 ? -7.57 26.359 2.438 1 98.38 81 LEU B N 1
ATOM 1708 C CA . LEU B 1 81 ? -7.367 25.422 3.539 1 98.38 81 LEU B CA 1
ATOM 1709 C C . LEU B 1 81 ? -5.961 25.562 4.117 1 98.38 81 LEU B C 1
ATOM 1711 O O . LEU B 1 81 ? -5.723 25.203 5.266 1 98.38 81 LEU B O 1
ATOM 1715 N N . VAL B 1 82 ? -5.031 26.047 3.27 1 98.12 82 VAL B N 1
ATOM 1716 C CA . VAL B 1 82 ? -3.668 26.297 3.727 1 98.12 82 VAL B CA 1
ATOM 1717 C C . VAL B 1 82 ? -3.186 27.641 3.18 1 98.12 82 VAL B C 1
ATOM 1719 O O . VAL B 1 82 ? -3.797 28.203 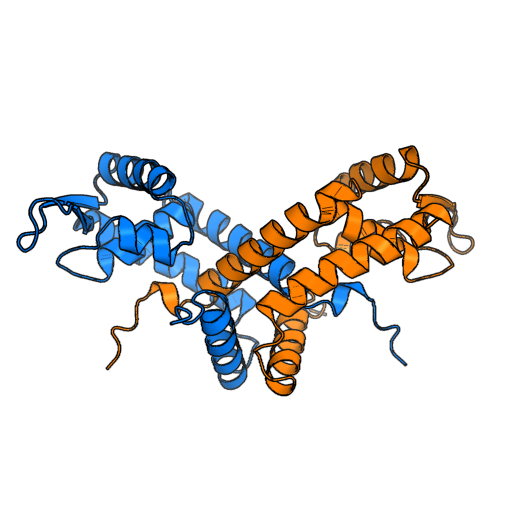2.271 1 98.12 82 VAL B O 1
ATOM 1722 N N . VAL B 1 83 ? -2.115 28.125 3.795 1 97.06 83 VAL B N 1
ATOM 1723 C CA . VAL B 1 83 ? -1.454 29.344 3.34 1 97.06 83 VAL B CA 1
ATOM 1724 C C . VAL B 1 83 ? 0.061 29.156 3.381 1 97.06 83 VAL B C 1
ATOM 1726 O O . VAL B 1 83 ? 0.587 28.5 4.289 1 97.06 83 VAL B O 1
ATOM 1729 N N . ARG B 1 84 ? 0.708 29.688 2.359 1 95.31 84 ARG B N 1
ATOM 1730 C CA . ARG B 1 84 ? 2.168 29.703 2.361 1 95.31 84 ARG B CA 1
ATOM 1731 C C . ARG B 1 84 ? 2.695 31 2.979 1 95.31 84 ARG B C 1
ATOM 1733 O O . ARG B 1 84 ? 2.201 32.094 2.672 1 95.31 84 ARG B O 1
ATOM 1740 N N 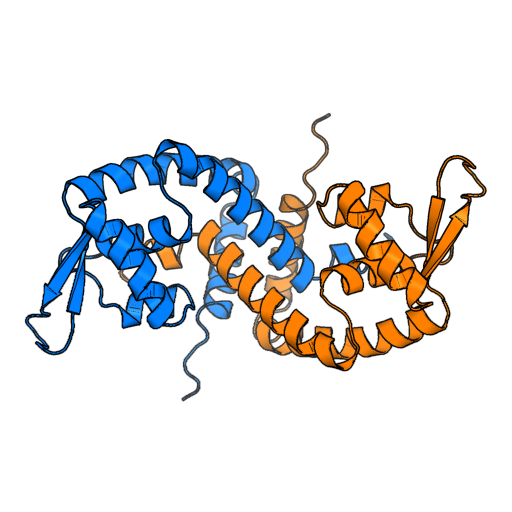. THR B 1 85 ? 3.564 30.828 3.881 1 92.69 85 THR B N 1
ATOM 1741 C CA . THR B 1 85 ? 4.211 31.969 4.496 1 92.69 85 THR B CA 1
ATOM 1742 C C . THR B 1 85 ? 5.73 31.812 4.473 1 92.69 85 THR B C 1
ATOM 1744 O O . THR B 1 85 ? 6.242 30.719 4.293 1 92.69 85 THR B O 1
ATOM 1747 N N . LEU B 1 86 ? 6.391 32.969 4.566 1 90.44 86 LEU B N 1
ATOM 1748 C CA . LEU B 1 86 ? 7.848 32.906 4.633 1 90.44 86 LEU B CA 1
ATOM 1749 C C . LEU B 1 86 ? 8.312 32.469 6.016 1 90.44 86 LEU B C 1
ATOM 1751 O O . LEU B 1 86 ? 7.734 32.875 7.027 1 90.44 86 LEU B O 1
ATOM 1755 N N . ASP B 1 87 ? 9.305 31.594 5.98 1 85.06 87 ASP B N 1
ATOM 1756 C CA . ASP B 1 87 ? 9.93 31.219 7.242 1 85.06 87 ASP B CA 1
ATOM 1757 C C . ASP B 1 87 ? 10.672 32.406 7.867 1 85.06 87 ASP B C 1
ATOM 1759 O O . ASP B 1 87 ? 11.57 32.969 7.246 1 85.06 87 ASP B O 1
ATOM 1763 N N . PRO B 1 88 ? 10.312 32.75 9.039 1 84 88 PRO B N 1
ATOM 1764 C CA . PRO B 1 88 ? 10.992 33.875 9.672 1 84 88 PRO B CA 1
ATOM 1765 C C . PRO B 1 88 ? 12.477 33.625 9.906 1 84 88 PRO B C 1
ATOM 1767 O O . PRO B 1 88 ? 13.273 34.562 9.922 1 84 88 PRO B O 1
ATOM 1770 N N . SER B 1 89 ? 12.805 32.375 10.047 1 86.5 89 SER B N 1
ATOM 1771 C CA . SER B 1 89 ? 14.188 32 10.336 1 86.5 89 SER B CA 1
ATOM 1772 C C . SER B 1 89 ? 15 31.859 9.047 1 86.5 89 SER B C 1
ATOM 1774 O O . SER B 1 89 ? 16.234 31.875 9.078 1 86.5 89 SER B O 1
ATOM 1776 N N . ASP B 1 90 ? 14.414 31.594 8.008 1 82.31 90 ASP B N 1
ATOM 1777 C CA . ASP B 1 90 ? 15.047 31.422 6.699 1 82.31 90 ASP B CA 1
ATOM 1778 C C . ASP B 1 90 ? 14.125 31.906 5.582 1 82.31 90 ASP B C 1
ATOM 1780 O O . ASP B 1 90 ? 13.305 31.141 5.066 1 82.31 90 ASP B O 1
ATOM 1784 N N . ARG B 1 91 ? 14.328 33.125 5.086 1 82.19 91 ARG B N 1
ATOM 1785 C CA . ARG B 1 91 ? 13.422 33.781 4.16 1 82.19 91 ARG B CA 1
ATOM 1786 C C . ARG B 1 91 ? 13.383 33.062 2.816 1 82.19 91 ARG B C 1
ATOM 1788 O O . ARG B 1 91 ? 12.508 33.344 1.986 1 82.19 91 ARG B O 1
ATOM 1795 N N . ARG B 1 92 ? 14.297 32.156 2.635 1 81.75 92 ARG B N 1
ATOM 1796 C CA . ARG B 1 92 ? 14.297 31.375 1.397 1 81.75 92 ARG B CA 1
ATOM 1797 C C . ARG B 1 92 ? 13.383 30.172 1.511 1 81.75 92 ARG B C 1
ATOM 1799 O O . ARG B 1 92 ? 13.016 29.562 0.501 1 81.75 92 ARG B O 1
ATOM 1806 N N . ASN B 1 93 ? 12.914 29.938 2.732 1 86.69 93 ASN B N 1
ATOM 1807 C CA . ASN B 1 93 ? 12.078 28.766 2.988 1 86.69 93 ASN B CA 1
ATOM 1808 C C . ASN B 1 93 ? 10.609 29.156 3.127 1 86.69 93 ASN B C 1
ATOM 1810 O O . ASN B 1 93 ? 10.281 30.125 3.807 1 86.69 93 ASN B O 1
ATOM 1814 N N . LYS B 1 94 ? 9.812 28.5 2.416 1 91.75 94 LYS B N 1
ATOM 1815 C CA . LYS B 1 94 ? 8.383 28.719 2.559 1 91.75 94 LYS B CA 1
ATOM 1816 C C . LYS B 1 94 ? 7.75 27.672 3.471 1 91.75 94 LYS B C 1
ATOM 1818 O O . LYS B 1 94 ? 8.117 26.484 3.416 1 91.75 94 LYS B O 1
ATOM 1823 N N . LEU B 1 95 ? 6.855 28.203 4.305 1 95.31 95 LEU B N 1
ATOM 1824 C CA . LEU B 1 95 ? 6.133 27.328 5.219 1 95.31 95 LEU B CA 1
ATOM 1825 C C . LEU B 1 95 ? 4.668 27.188 4.809 1 95.31 95 LEU B C 1
ATOM 1827 O O . LEU B 1 95 ? 4.055 28.172 4.371 1 95.31 95 LEU B O 1
ATOM 1831 N N . ILE B 1 96 ? 4.16 26 4.93 1 96.62 96 ILE B N 1
ATOM 1832 C CA . ILE B 1 96 ? 2.756 25.703 4.668 1 96.62 96 ILE B CA 1
ATOM 1833 C C . ILE B 1 96 ? 1.999 25.594 5.988 1 96.62 96 ILE B C 1
ATOM 1835 O O . ILE B 1 96 ? 2.266 24.672 6.777 1 96.62 96 ILE B O 1
ATOM 1839 N N . GLY B 1 97 ? 1.101 26.5 6.191 1 96.44 97 GLY B N 1
ATOM 1840 C CA . GLY B 1 97 ? 0.289 26.469 7.398 1 96.44 97 GLY B CA 1
ATOM 1841 C C . GLY B 1 97 ? -1.194 26.328 7.113 1 96.44 97 GLY B C 1
ATOM 1842 O O . GLY B 1 97 ? -1.695 26.828 6.105 1 96.44 97 GLY B O 1
ATOM 1843 N N . ALA B 1 98 ? -1.877 25.688 8.078 1 96.94 98 ALA B N 1
ATOM 1844 C CA . ALA B 1 98 ? -3.318 25.516 7.918 1 96.94 98 ALA B CA 1
ATOM 1845 C C . ALA B 1 98 ? -4.078 26.766 8.336 1 96.94 98 ALA B C 1
ATOM 1847 O O . ALA B 1 98 ? -3.713 27.422 9.32 1 96.94 98 ALA B O 1
ATOM 1848 N N . THR B 1 99 ? -5.145 27.078 7.602 1 97.62 99 THR B N 1
ATOM 1849 C CA . THR B 1 99 ? -6.09 28.109 8.023 1 97.62 99 THR B 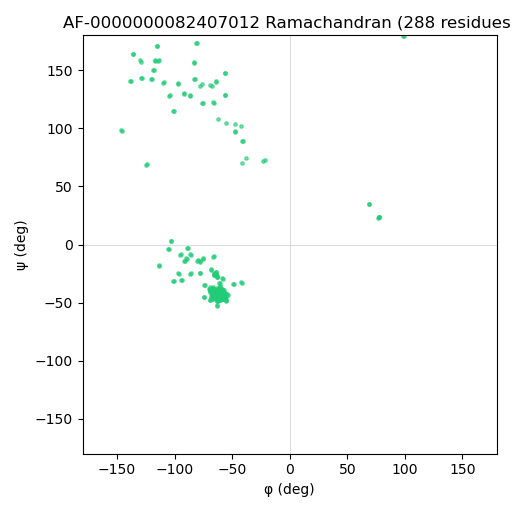CA 1
ATOM 1850 C C . THR B 1 99 ? -7.082 27.531 9.039 1 97.62 99 THR B C 1
ATOM 1852 O O . THR B 1 99 ? -7.07 26.328 9.32 1 97.62 99 THR B O 1
ATOM 1855 N N . ASP B 1 100 ? -7.926 28.484 9.594 1 97.25 100 ASP B N 1
ATOM 1856 C CA . ASP B 1 100 ? -8.984 28.016 10.484 1 97.25 100 ASP B CA 1
ATOM 1857 C C . ASP B 1 100 ? -9.93 27.047 9.758 1 97.25 100 ASP B C 1
ATOM 1859 O O . ASP B 1 100 ? -10.367 26.062 10.336 1 97.25 100 ASP B O 1
ATOM 1863 N N . GLU B 1 101 ? -10.195 27.375 8.547 1 97.94 101 GLU B N 1
ATOM 1864 C CA . GLU B 1 101 ? -11.031 26.5 7.734 1 97.94 101 GLU B CA 1
ATOM 1865 C C . GLU B 1 101 ? -10.359 25.156 7.488 1 97.94 101 GLU B C 1
ATOM 1867 O O . GLU B 1 101 ? -11.008 24.109 7.508 1 97.94 101 GLU B O 1
ATOM 1872 N N . GLY B 1 102 ? -9.062 25.234 7.25 1 97.88 102 GLY B N 1
ATOM 1873 C CA . GLY B 1 102 ? -8.297 24 7.074 1 97.88 102 GLY B CA 1
ATOM 1874 C C . GLY B 1 102 ? -8.32 23.109 8.297 1 97.88 102 GLY B C 1
ATOM 1875 O O . GLY B 1 102 ? -8.484 21.891 8.172 1 97.88 102 GLY B O 1
ATOM 1876 N N . ARG B 1 103 ? -8.234 23.688 9.43 1 97.38 103 ARG B N 1
ATOM 1877 C CA . ARG B 1 103 ? -8.25 22.922 10.68 1 97.38 103 ARG B CA 1
ATOM 1878 C C . ARG B 1 103 ? -9.625 22.312 10.922 1 97.38 103 ARG B C 1
ATOM 1880 O O . ARG B 1 103 ? -9.727 21.172 11.383 1 97.38 103 ARG B O 1
ATOM 1887 N N . ARG B 1 104 ? -10.625 23.078 10.625 1 97.75 104 ARG B N 1
ATOM 1888 C CA . ARG B 1 104 ? -11.984 22.578 10.773 1 97.75 104 ARG B CA 1
ATOM 1889 C C . ARG B 1 104 ? -12.234 21.391 9.852 1 97.75 104 ARG B C 1
ATOM 1891 O O . ARG B 1 104 ? -12.766 20.359 10.281 1 97.75 104 ARG B O 1
ATOM 1898 N N . LEU B 1 105 ? -11.789 21.531 8.633 1 98.12 105 LEU B N 1
ATOM 1899 C CA . LEU B 1 105 ? -11.977 20.453 7.672 1 98.12 105 LEU B CA 1
ATOM 1900 C C . LEU B 1 105 ? -11.195 19.219 8.086 1 98.12 105 LEU B C 1
ATOM 1902 O O . LEU B 1 105 ? -11.672 18.094 7.93 1 98.12 105 LEU B O 1
ATOM 1906 N N . LEU B 1 106 ? -10.023 19.438 8.562 1 97.38 106 LEU B N 1
ATOM 1907 C CA . LEU B 1 106 ? -9.219 18.312 9.023 1 97.38 106 LEU B CA 1
ATOM 1908 C C . LEU B 1 106 ? -9.938 17.547 10.133 1 97.38 106 LEU B C 1
ATOM 1910 O O . LEU B 1 106 ? -9.906 16.328 10.164 1 97.38 106 LEU B O 1
ATOM 1914 N N . GLY B 1 107 ? -10.5 18.312 11.055 1 97.31 107 GLY B N 1
ATOM 1915 C CA . GLY B 1 107 ? -11.25 17.656 12.117 1 97.31 107 GLY B CA 1
ATOM 1916 C C . GLY B 1 107 ? -12.336 16.734 11.602 1 97.31 107 GLY B C 1
ATOM 1917 O O . GLY B 1 107 ? -12.461 15.594 12.062 1 97.31 107 GLY B O 1
ATOM 1918 N N . GLU B 1 108 ? -13.039 17.141 10.625 1 97.81 108 GLU B N 1
ATOM 1919 C CA . GLU B 1 108 ? -14.086 16.328 10.008 1 97.81 108 GLU B CA 1
ATOM 1920 C C . GLU B 1 108 ? -13.492 15.141 9.266 1 97.81 108 GLU B C 1
ATOM 1922 O O . GLU B 1 108 ? -14 14.023 9.383 1 97.81 108 GLU B O 1
ATOM 1927 N N . ALA B 1 109 ? -12.508 15.414 8.531 1 98.06 109 ALA B N 1
ATOM 1928 C CA . ALA B 1 109 ? -11.852 14.375 7.742 1 98.06 109 ALA B CA 1
ATOM 1929 C C . ALA B 1 109 ? -11.258 13.297 8.641 1 98.06 109 ALA B C 1
ATOM 1931 O O . ALA B 1 109 ? -11.344 12.102 8.336 1 98.06 109 ALA B O 1
ATOM 1932 N N . LYS B 1 110 ? -10.711 13.719 9.727 1 97 110 LYS B N 1
ATOM 1933 C CA . LYS B 1 110 ? -10.07 12.789 10.656 1 97 110 LYS B CA 1
ATOM 1934 C C . LYS B 1 110 ? -11.094 11.812 11.234 1 97 110 LYS B C 1
ATOM 1936 O O . LYS B 1 110 ? -10.789 10.633 11.438 1 97 110 LYS B O 1
ATOM 1941 N N . ILE B 1 111 ? -12.219 12.273 11.523 1 97.62 111 ILE B N 1
ATOM 1942 C CA . ILE B 1 111 ? -13.281 11.422 12.031 1 97.62 111 ILE B CA 1
ATOM 1943 C C . ILE B 1 111 ? -13.578 10.312 11.023 1 97.62 111 ILE B C 1
ATOM 1945 O O . ILE B 1 111 ? -13.711 9.141 11.391 1 97.62 111 ILE B O 1
ATOM 1949 N N . ARG B 1 112 ? -13.648 10.664 9.773 1 98.06 112 ARG B N 1
ATOM 1950 C CA . ARG B 1 112 ? -13.938 9.711 8.703 1 98.06 112 ARG B CA 1
ATOM 1951 C C . ARG B 1 112 ? -12.797 8.711 8.547 1 98.06 112 ARG B C 1
ATOM 1953 O O . ARG B 1 112 ? -13.031 7.508 8.43 1 98.06 112 ARG B O 1
ATOM 1960 N N . VAL B 1 113 ? -11.578 9.211 8.594 1 97.75 113 VAL B N 1
ATOM 1961 C CA . VAL B 1 113 ? -10.406 8.352 8.414 1 97.75 113 VAL B CA 1
ATOM 1962 C C . VAL B 1 113 ? -10.281 7.398 9.602 1 97.75 113 VAL B C 1
ATOM 1964 O O . VAL B 1 113 ? -10.008 6.207 9.422 1 97.75 113 VAL B O 1
ATOM 1967 N N . ASP B 1 114 ? -10.5 7.875 10.789 1 96.75 114 ASP B N 1
ATOM 1968 C CA . ASP B 1 114 ? -10.422 7.051 11.992 1 96.75 114 ASP B CA 1
ATOM 1969 C C . ASP B 1 114 ? -11.469 5.938 11.961 1 96.75 114 ASP B C 1
ATOM 1971 O O . ASP B 1 114 ? -11.203 4.82 12.422 1 96.75 114 ASP B O 1
ATOM 1975 N N . ALA B 1 115 ? -12.609 6.23 11.477 1 97.75 115 ALA B N 1
ATOM 1976 C CA . ALA B 1 115 ? -13.656 5.219 11.359 1 97.75 115 ALA B CA 1
ATOM 1977 C C . ALA B 1 115 ? -13.227 4.094 10.414 1 97.75 115 ALA B C 1
ATOM 1979 O O . ALA B 1 115 ? -13.469 2.918 10.695 1 97.75 115 ALA B O 1
ATOM 1980 N N . VAL B 1 116 ? -12.633 4.461 9.336 1 97.5 116 VAL B N 1
ATOM 1981 C CA . VAL B 1 116 ? -12.125 3.467 8.398 1 97.5 116 VAL B CA 1
ATOM 1982 C C . VAL B 1 116 ? -11.047 2.625 9.078 1 97.5 116 VAL B C 1
ATOM 1984 O O . VAL B 1 116 ? -11.07 1.395 9.008 1 97.5 116 VAL B O 1
ATOM 1987 N N . HIS B 1 117 ? -10.094 3.283 9.727 1 97 117 HIS B N 1
ATOM 1988 C CA . HIS B 1 117 ? -9.008 2.58 10.398 1 97 117 HIS B CA 1
ATOM 1989 C C . HIS B 1 117 ? -9.539 1.591 11.43 1 97 117 HIS B C 1
ATOM 1991 O O . HIS B 1 117 ? -9.031 0.474 11.547 1 97 117 HIS B O 1
ATOM 1997 N N . ALA B 1 118 ? -10.547 1.951 12.117 1 96.5 118 ALA B N 1
ATOM 1998 C CA . ALA B 1 118 ? -11.133 1.086 13.141 1 96.5 118 ALA B CA 1
ATOM 1999 C C . ALA B 1 118 ? -11.648 -0.215 12.523 1 96.5 118 ALA B C 1
ATOM 2001 O O . ALA B 1 118 ? -11.5 -1.287 13.117 1 96.5 118 ALA B O 1
ATOM 2002 N N . THR B 1 119 ? -12.211 -0.146 11.344 1 95.5 119 THR B N 1
ATOM 2003 C CA . THR B 1 119 ? -12.758 -1.323 10.68 1 95.5 119 THR B CA 1
ATOM 2004 C C . THR B 1 119 ? -11.648 -2.309 10.32 1 95.5 119 THR B C 1
ATOM 2006 O O . THR B 1 119 ? -11.883 -3.516 10.242 1 95.5 119 THR B O 1
ATOM 2009 N N . TYR B 1 120 ? -10.438 -1.816 10.172 1 95.88 120 TYR B N 1
ATOM 2010 C CA . TYR B 1 120 ? -9.352 -2.688 9.75 1 95.88 120 TYR B CA 1
ATOM 2011 C C . TYR B 1 120 ? -8.484 -3.098 10.938 1 95.88 120 TYR B C 1
ATOM 2013 O O . TYR B 1 120 ? -7.969 -4.215 10.984 1 95.88 120 TYR B O 1
ATOM 2021 N N . PHE B 1 121 ? -8.367 -2.217 11.953 1 96.56 121 PHE B N 1
ATOM 2022 C CA . PHE B 1 121 ? -7.266 -2.404 12.891 1 96.56 121 PHE B CA 1
ATOM 2023 C C . PHE B 1 121 ? -7.793 -2.762 14.273 1 96.56 121 PHE B C 1
ATOM 2025 O O . PHE B 1 121 ? -7.047 -3.246 15.125 1 96.56 121 PHE B O 1
ATOM 2032 N N . ASP B 1 122 ? -9.031 -2.521 14.578 1 94.06 122 ASP B N 1
ATOM 2033 C CA . ASP B 1 122 ? -9.547 -2.701 15.93 1 94.06 122 ASP B CA 1
ATOM 2034 C C . ASP B 1 122 ? -9.477 -4.168 16.344 1 94.06 122 ASP B C 1
ATOM 2036 O O . ASP B 1 122 ? -9.383 -4.469 17.547 1 94.06 122 ASP B O 1
ATOM 2040 N N . ARG B 1 123 ? -9.492 -5.105 15.438 1 93.06 123 ARG B N 1
ATOM 2041 C CA . ARG B 1 123 ? -9.469 -6.527 15.758 1 93.06 123 ARG B CA 1
ATOM 2042 C C . ARG B 1 123 ? -8.055 -6.996 16.078 1 93.06 123 ARG B C 1
ATOM 2044 O O . ARG B 1 123 ? -7.855 -8.109 16.562 1 93.06 123 ARG B O 1
ATOM 2051 N N . ILE B 1 124 ? -7.121 -6.203 15.758 1 96.19 124 ILE B N 1
ATOM 2052 C CA . ILE B 1 124 ? -5.727 -6.508 16.062 1 96.19 124 ILE B CA 1
ATOM 2053 C C . ILE B 1 124 ? -5.383 -6.016 17.469 1 96.19 124 ILE B C 1
ATOM 2055 O O . ILE B 1 124 ? -5.617 -4.852 17.797 1 96.19 124 ILE B O 1
ATOM 2059 N N . PRO B 1 125 ? -4.824 -6.844 18.312 1 96.88 125 PRO B N 1
ATOM 2060 C CA . PRO B 1 125 ? -4.449 -6.422 19.672 1 96.88 125 PRO B CA 1
ATOM 2061 C C . PRO B 1 125 ? -3.506 -5.223 19.672 1 96.88 125 PRO B C 1
ATOM 2063 O O . PRO B 1 125 ? -2.646 -5.102 18.797 1 96.88 125 PRO B O 1
ATOM 2066 N N . GLU B 1 126 ? -3.635 -4.391 20.703 1 96.12 126 GLU B N 1
ATOM 2067 C CA . GLU B 1 126 ? -2.873 -3.148 20.797 1 96.12 126 GLU B CA 1
ATOM 2068 C C . GLU B 1 126 ? -1.372 -3.42 20.766 1 96.12 126 GLU B C 1
ATOM 2070 O O . GLU B 1 126 ? -0.619 -2.691 20.125 1 96.12 126 GLU B O 1
ATOM 2075 N N . GLU B 1 127 ? -1.001 -4.457 21.422 1 96.56 127 GLU B N 1
ATOM 2076 C CA . GLU B 1 127 ? 0.42 -4.789 21.469 1 96.56 127 GLU B CA 1
ATOM 2077 C C . GLU B 1 127 ? 0.951 -5.145 20.078 1 96.56 127 GLU B C 1
ATOM 2079 O O . GLU B 1 127 ? 2.078 -4.785 19.734 1 96.56 127 GLU B O 1
ATOM 2084 N N . VAL B 1 128 ? 0.162 -5.812 19.359 1 96.75 128 VAL B N 1
ATOM 2085 C CA . VAL B 1 128 ? 0.534 -6.199 18 1 96.75 128 VAL B CA 1
ATOM 2086 C C . VAL B 1 128 ? 0.563 -4.965 17.109 1 96.75 128 VAL B C 1
ATOM 2088 O O . VAL B 1 128 ? 1.476 -4.809 16.281 1 96.75 128 VAL B O 1
ATOM 2091 N N . ARG B 1 129 ? -0.34 -4.074 17.312 1 96.88 129 ARG B N 1
ATOM 2092 C CA . ARG B 1 129 ? -0.373 -2.836 16.547 1 96.88 129 ARG B CA 1
ATOM 2093 C C . ARG B 1 129 ? 0.875 -1.998 16.797 1 96.88 129 ARG B C 1
ATOM 2095 O O . ARG B 1 129 ? 1.434 -1.408 15.867 1 96.88 129 ARG B O 1
ATOM 2102 N N . ASP B 1 130 ? 1.248 -1.941 17.984 1 96.38 130 ASP B N 1
ATOM 2103 C CA . ASP B 1 130 ? 2.443 -1.183 18.344 1 96.38 130 ASP B CA 1
ATOM 2104 C C . ASP B 1 130 ? 3.682 -1.759 17.656 1 96.38 130 ASP B C 1
ATOM 2106 O O . ASP B 1 130 ? 4.508 -1.014 17.125 1 96.38 130 ASP B O 1
ATOM 2110 N N . VAL B 1 131 ? 3.789 -3.072 17.641 1 96.31 131 VAL B N 1
ATOM 2111 C CA . VAL B 1 131 ? 4.902 -3.75 16.984 1 96.31 131 VAL B CA 1
ATOM 2112 C C . VAL B 1 131 ? 4.891 -3.443 15.492 1 96.31 131 VAL B C 1
ATOM 2114 O O . VAL B 1 131 ? 5.93 -3.133 14.906 1 96.31 131 VAL B O 1
ATOM 2117 N N . MET B 1 132 ? 3.752 -3.506 14.914 1 96.31 132 MET B N 1
ATOM 2118 C CA . MET B 1 132 ? 3.605 -3.215 13.492 1 96.31 132 MET B CA 1
ATOM 2119 C C . MET B 1 132 ? 4.012 -1.777 13.188 1 96.31 132 MET B C 1
ATOM 2121 O O . MET B 1 132 ? 4.742 -1.523 12.227 1 96.31 132 MET B O 1
ATOM 2125 N N . ARG B 1 133 ? 3.494 -0.891 13.984 1 96.25 133 ARG B N 1
ATOM 2126 C CA . ARG B 1 133 ? 3.791 0.524 13.789 1 96.25 133 ARG B CA 1
ATOM 2127 C C . ARG B 1 133 ? 5.293 0.779 13.828 1 96.25 133 ARG B C 1
ATOM 2129 O O . ARG B 1 133 ? 5.836 1.459 12.953 1 96.25 133 ARG B O 1
ATOM 2136 N N . ASP B 1 134 ? 5.918 0.219 14.805 1 96 134 ASP B N 1
ATOM 2137 C CA . ASP B 1 134 ? 7.355 0.422 14.961 1 96 134 ASP B CA 1
ATOM 2138 C C . ASP B 1 134 ? 8.117 -0.142 13.766 1 96 134 ASP B C 1
ATOM 2140 O O . ASP B 1 134 ? 9.039 0.501 13.242 1 96 134 ASP B O 1
ATOM 2144 N N . ALA B 1 135 ? 7.785 -1.311 13.359 1 96.38 135 ALA B N 1
ATOM 2145 C CA . ALA B 1 135 ? 8.445 -1.948 12.219 1 96.38 135 ALA B CA 1
ATOM 2146 C C . ALA B 1 135 ? 8.211 -1.151 10.938 1 96.38 135 ALA B C 1
ATOM 2148 O O . ALA B 1 135 ? 9.141 -0.935 10.156 1 96.38 135 ALA B O 1
ATOM 2149 N N . LEU B 1 136 ? 6.984 -0.702 10.719 1 97 136 LEU B N 1
ATOM 2150 C CA . LEU B 1 136 ? 6.637 0.061 9.531 1 97 136 LEU B CA 1
ATOM 2151 C C . LEU B 1 136 ? 7.359 1.402 9.508 1 97 136 LEU B C 1
ATOM 2153 O O . LEU B 1 136 ? 7.789 1.866 8.453 1 97 136 LEU B O 1
ATOM 2157 N N . GLN B 1 137 ? 7.473 2.039 10.656 1 95.44 137 GLN B N 1
ATOM 2158 C CA . GLN B 1 137 ? 8.211 3.293 10.75 1 95.44 137 GLN B CA 1
ATOM 2159 C C . GLN B 1 137 ? 9.672 3.104 10.344 1 95.44 137 GLN B C 1
ATOM 2161 O O . GLN B 1 137 ? 10.234 3.938 9.633 1 95.44 137 GLN B O 1
ATOM 2166 N N . GLU B 1 138 ? 10.219 2.025 10.797 1 94.62 138 GLU B N 1
ATOM 2167 C CA . GLU B 1 138 ? 11.602 1.724 10.453 1 94.62 138 GLU B CA 1
ATOM 2168 C C . GLU B 1 138 ? 11.781 1.566 8.945 1 94.62 138 GLU B C 1
ATOM 2170 O O . GLU B 1 138 ? 12.797 1.984 8.391 1 94.62 138 GLU B O 1
ATOM 2175 N N . ILE B 1 139 ? 10.82 0.983 8.344 1 95.38 139 ILE B N 1
ATOM 2176 C CA . ILE B 1 139 ? 10.883 0.757 6.902 1 95.38 139 ILE B CA 1
ATOM 2177 C C . ILE B 1 139 ? 10.648 2.072 6.16 1 95.38 139 ILE B C 1
ATOM 2179 O O . ILE B 1 139 ? 11.383 2.404 5.227 1 95.38 139 ILE B O 1
ATOM 2183 N N . ALA B 1 140 ? 9.656 2.818 6.574 1 95.25 140 ALA B N 1
ATOM 2184 C CA . ALA B 1 140 ? 9.234 4.035 5.887 1 95.25 140 ALA B CA 1
ATOM 2185 C C . ALA B 1 140 ? 10.281 5.137 6.027 1 95.25 140 ALA B C 1
ATOM 2187 O O . ALA B 1 140 ? 10.469 5.945 5.117 1 95.25 140 ALA B O 1
ATOM 2188 N N . PHE B 1 141 ? 10.875 5.172 7.172 1 92.19 141 PHE B N 1
ATOM 2189 C CA . PHE B 1 141 ? 11.852 6.203 7.5 1 92.19 141 PHE B CA 1
ATOM 2190 C C . PHE B 1 141 ? 13.172 5.578 7.926 1 92.19 141 PHE B C 1
ATOM 2192 O O . PHE B 1 141 ? 13.555 5.668 9.094 1 92.19 141 PHE B O 1
ATOM 2199 N N . PRO B 1 142 ? 13.867 4.941 6.969 1 80.88 142 PRO B N 1
ATOM 2200 C CA . PRO B 1 142 ? 15.117 4.273 7.332 1 80.88 142 PRO B CA 1
ATOM 2201 C C . PRO B 1 142 ? 16.188 5.25 7.824 1 80.88 142 PRO B C 1
ATOM 2203 O O . PRO B 1 142 ? 16.203 6.41 7.402 1 80.88 142 PRO B O 1
ATOM 2206 N N . PRO B 1 143 ? 16.906 4.797 8.859 1 72.31 143 PRO B N 1
ATOM 2207 C CA . PRO B 1 143 ? 17.953 5.668 9.391 1 72.31 143 PRO B CA 1
ATOM 2208 C C . PRO B 1 143 ? 18.969 6.102 8.328 1 72.31 143 PRO B C 1
ATOM 2210 O O . PRO B 1 143 ? 19.188 5.379 7.352 1 72.31 143 PRO B O 1
ATOM 2213 N N . CYS B 1 144 ? 19.266 7.48 8.172 1 60.66 144 CYS B N 1
ATOM 2214 C CA . CYS B 1 144 ? 20.25 8.047 7.258 1 60.66 144 CYS B CA 1
ATOM 2215 C C . CYS B 1 144 ? 21.578 7.305 7.355 1 60.66 144 CYS B C 1
ATOM 2217 O O . CYS B 1 144 ? 22.031 6.992 8.453 1 60.66 144 CYS B O 1
ATOM 2219 N N . GLU B 1 145 ? 21.938 6.297 6.461 1 47 145 GLU B N 1
ATOM 2220 C CA . GLU B 1 145 ? 23.297 5.789 6.527 1 47 145 GLU B CA 1
ATOM 2221 C C . GLU B 1 145 ? 24.297 6.922 6.734 1 47 145 GLU B C 1
ATOM 2223 O O . GLU B 1 145 ? 24.297 7.91 5.996 1 47 145 GLU B O 1
ATOM 2228 N N . GLN B 1 146 ? 24.688 7.395 7.953 1 31.94 146 GLN B N 1
ATOM 2229 C CA . GLN B 1 146 ? 26 8.008 7.992 1 31.94 146 GLN B CA 1
ATOM 2230 C C . GLN B 1 146 ? 26.984 7.242 7.117 1 31.94 146 GLN B C 1
ATOM 2232 O O . GLN B 1 146 ? 27 6.008 7.105 1 31.94 146 GLN B O 1
#

Sequence (292 aa):
MGQSQALSDDMGFLLSRVGGMVLGAVNKALVPVGLRVRSYSVLVLACERAEGVNQRRVAATMGLDPSQIVGLVDELEERGLVVRTLDPSDRRNKLIGATDEGRRLLGEAKIRVDAVHATYFDRIPEEVRDVMRDALQEIAFPPCEQMGQSQALSDDMGFLLSRVGGMVLGAVNKALVPVGLRVRSYSVLVLACERAEGVNQRRVAATMGLDPSQIVGLVDELEERGLVVRTLDPSDRRNKLIGATDEGRRLLGEAKIRVDAVHATYFDRIPEEVRDVMRDALQEIAFPPCEQ

Radius of gyration: 21.59 Å; Cα contacts (8 Å, |Δi|>4): 385; chains: 2; bounding box: 47×66×50 Å